Protein AF-A0A0P0Y910-F1 (afdb_monomer_lite)

pLDDT: mean 70.87, std 25.39, range [29.75, 98.25]

Structure (mmCIF, N/CA/C/O backbone):
data_AF-A0A0P0Y910-F1
#
_entry.id   AF-A0A0P0Y910-F1
#
loop_
_atom_site.group_PDB
_atom_site.id
_atom_site.type_symbol
_atom_site.label_atom_id
_atom_site.label_alt_id
_atom_site.label_comp_id
_atom_site.label_asym_id
_atom_site.label_entity_id
_atom_site.label_seq_id
_atom_site.pdbx_PDB_ins_code
_atom_site.Cartn_x
_atom_site.Cartn_y
_atom_site.Cartn_z
_atom_site.occupancy
_atom_site.B_iso_or_equiv
_atom_site.auth_seq_id
_atom_site.auth_comp_id
_atom_site.auth_asym_id
_atom_site.auth_atom_id
_atom_site.pdbx_PDB_model_num
ATOM 1 N N . MET A 1 1 ? 7.845 -31.433 -20.152 1.00 41.56 1 MET A N 1
ATOM 2 C CA . MET A 1 1 ? 7.456 -32.110 -18.900 1.00 41.56 1 MET A CA 1
ATOM 3 C C . MET A 1 1 ? 6.275 -31.340 -18.350 1.00 41.56 1 MET A C 1
ATOM 5 O O . MET A 1 1 ? 6.361 -30.124 -18.291 1.00 41.56 1 MET A O 1
ATOM 9 N N . ALA A 1 2 ? 5.152 -32.021 -18.138 1.00 39.19 2 ALA A N 1
ATOM 10 C CA . ALA A 1 2 ? 3.884 -31.415 -17.748 1.00 39.19 2 ALA A CA 1
ATOM 11 C C . ALA A 1 2 ? 3.849 -31.235 -16.226 1.00 39.19 2 ALA A C 1
ATOM 13 O O . ALA A 1 2 ? 4.063 -32.212 -15.512 1.00 39.19 2 ALA A O 1
ATOM 14 N N . SER A 1 3 ? 3.584 -30.018 -15.755 1.00 50.19 3 SER A N 1
ATOM 15 C CA . SER A 1 3 ? 3.278 -29.749 -14.348 1.00 50.19 3 SER A CA 1
ATOM 16 C C . SER A 1 3 ? 1.760 -29.637 -14.193 1.00 50.19 3 SER A C 1
ATOM 18 O O . SER A 1 3 ? 1.102 -28.918 -14.941 1.00 50.19 3 SER A O 1
ATOM 20 N N . GLU A 1 4 ? 1.226 -30.445 -13.280 1.00 55.66 4 GLU A N 1
ATOM 21 C CA . GLU A 1 4 ? -0.194 -30.676 -12.996 1.00 55.66 4 GLU A CA 1
ATOM 22 C C . GLU A 1 4 ? -0.928 -29.427 -12.462 1.00 55.66 4 GLU A C 1
ATOM 24 O O . GLU A 1 4 ? -0.309 -28.586 -11.808 1.00 55.66 4 GLU A O 1
ATOM 29 N N . PRO A 1 5 ? -2.258 -29.309 -12.657 1.00 47.47 5 PRO A N 1
ATOM 30 C CA . PRO A 1 5 ? -3.039 -28.227 -12.067 1.00 47.47 5 PRO A CA 1
ATOM 31 C C . PRO A 1 5 ? -3.259 -28.490 -10.566 1.00 47.47 5 PRO A C 1
ATOM 33 O O . PRO A 1 5 ? -3.865 -29.494 -10.182 1.00 47.47 5 PRO A O 1
ATOM 36 N N . LYS A 1 6 ? -2.783 -27.589 -9.695 1.00 58.59 6 LYS A N 1
ATOM 37 C CA . LYS A 1 6 ? -3.080 -27.633 -8.252 1.00 58.59 6 LYS A CA 1
ATOM 38 C C . LYS A 1 6 ? -4.566 -27.316 -8.001 1.00 58.59 6 LYS A C 1
ATOM 40 O O . LYS A 1 6 ? -5.114 -26.352 -8.524 1.00 58.59 6 LYS A O 1
ATOM 45 N N . LYS A 1 7 ? -5.194 -28.189 -7.205 1.00 50.12 7 LYS A N 1
ATOM 46 C CA . LYS A 1 7 ? -6.611 -28.230 -6.799 1.00 50.12 7 LYS A CA 1
ATOM 47 C C . LYS A 1 7 ? -7.101 -26.942 -6.120 1.00 50.12 7 LYS A C 1
ATOM 49 O O . LYS A 1 7 ? -6.433 -26.429 -5.230 1.00 50.12 7 LYS A O 1
ATOM 54 N N . GLN A 1 8 ? -8.324 -26.527 -6.463 1.00 52.28 8 GLN A N 1
ATOM 55 C CA . GLN A 1 8 ? -9.136 -25.580 -5.687 1.00 52.28 8 GLN A CA 1
ATOM 56 C C . GLN A 1 8 ? -9.510 -26.172 -4.310 1.00 52.28 8 GLN A C 1
ATOM 58 O O . GLN A 1 8 ? -9.758 -27.380 -4.231 1.00 52.28 8 GLN A O 1
ATOM 63 N N . PRO A 1 9 ? -9.593 -25.360 -3.240 1.00 47.66 9 PRO A N 1
ATOM 64 C CA . PRO A 1 9 ? -10.131 -25.802 -1.959 1.00 47.66 9 PRO A CA 1
ATOM 65 C C . PRO A 1 9 ? -11.657 -25.983 -2.037 1.00 47.66 9 PRO A C 1
ATOM 67 O O . PRO A 1 9 ? -12.391 -25.120 -2.513 1.00 47.66 9 PRO A O 1
ATOM 70 N N . GLU A 1 10 ? -12.112 -27.148 -1.584 1.00 49.78 10 GLU A N 1
ATOM 71 C CA . GLU A 1 10 ? -13.506 -27.588 -1.514 1.00 49.78 10 GLU A CA 1
ATOM 72 C C . GLU A 1 10 ? -14.168 -26.998 -0.250 1.00 49.78 10 GLU A C 1
ATOM 74 O O . GLU A 1 10 ? -13.650 -27.163 0.855 1.00 49.78 10 GLU A O 1
ATOM 79 N N . LEU A 1 11 ? -15.289 -26.281 -0.404 1.00 46.00 11 LEU A N 1
ATOM 80 C CA . LEU A 1 11 ? -16.094 -25.750 0.706 1.00 46.00 11 LEU A CA 1
ATOM 81 C C . LEU A 1 11 ? -16.843 -26.901 1.394 1.00 46.00 11 LEU A C 1
ATOM 83 O O . LEU A 1 11 ? -17.676 -27.553 0.766 1.00 46.00 11 LEU A O 1
ATOM 87 N N . VAL A 1 12 ? -16.574 -27.135 2.680 1.00 54.72 12 VAL A N 1
ATOM 88 C CA . VAL A 1 12 ? -17.284 -28.134 3.495 1.00 54.72 12 VAL A CA 1
ATOM 89 C C . VAL A 1 12 ? -18.090 -27.414 4.578 1.00 54.72 12 VAL A C 1
ATOM 91 O O . VAL A 1 12 ? -17.514 -26.784 5.462 1.00 54.72 12 VAL A O 1
ATOM 94 N N . ASP A 1 13 ? -19.421 -27.512 4.511 1.00 47.88 13 ASP A N 1
ATOM 95 C CA . ASP A 1 13 ? -20.349 -26.991 5.526 1.00 47.88 13 ASP A CA 1
ATOM 96 C C . ASP A 1 13 ? -20.220 -27.786 6.839 1.00 47.88 13 ASP A C 1
ATOM 98 O O . ASP A 1 13 ? -20.527 -28.980 6.900 1.00 47.88 13 ASP A O 1
ATOM 102 N N . GLY A 1 14 ? -19.778 -27.122 7.910 1.00 49.28 14 GLY A N 1
ATOM 103 C CA . GLY A 1 14 ? -19.741 -27.668 9.268 1.00 49.28 14 GLY A CA 1
ATOM 104 C C . GLY A 1 14 ? -20.931 -27.179 10.110 1.00 49.28 14 GLY A C 1
ATOM 105 O O . GLY A 1 14 ? -21.184 -25.975 10.156 1.00 49.28 14 GLY A O 1
ATOM 106 N N . PRO A 1 15 ? -21.662 -28.058 10.823 1.00 40.50 15 PRO A N 1
ATOM 107 C CA . PRO A 1 15 ? -22.756 -27.644 11.691 1.00 40.50 15 PRO A CA 1
ATOM 108 C C . PRO A 1 15 ? -22.180 -27.192 13.041 1.00 40.50 15 PRO A C 1
ATOM 110 O O . PRO A 1 15 ? -21.625 -28.013 13.768 1.00 40.50 15 PRO A O 1
ATOM 113 N N . GLY A 1 16 ? -22.296 -25.912 13.410 1.00 48.62 16 GLY A N 1
ATOM 114 C CA . GLY A 1 16 ? -21.817 -25.507 14.741 1.00 48.62 16 GLY A CA 1
ATOM 115 C C . GLY A 1 16 ? -21.810 -24.032 15.128 1.00 48.62 16 GLY A C 1
ATOM 116 O O . GLY A 1 16 ? -21.733 -23.760 16.317 1.00 48.62 16 GLY A O 1
ATOM 117 N N . GLY A 1 17 ? -21.932 -23.074 14.205 1.00 45.59 17 GLY A N 1
ATOM 118 C CA . GLY A 1 17 ? -22.004 -21.652 14.586 1.00 45.59 17 GLY A CA 1
ATOM 119 C C . GLY A 1 17 ? -20.705 -21.045 15.142 1.00 45.59 17 GLY A C 1
ATOM 120 O O . GLY A 1 17 ? -20.738 -19.919 15.632 1.00 45.59 17 GLY A O 1
ATOM 121 N N . ASP A 1 18 ? -19.572 -21.739 15.021 1.00 42.94 18 ASP A N 1
ATOM 122 C CA . ASP A 1 18 ? -18.251 -21.188 15.322 1.00 42.94 18 ASP A CA 1
ATOM 123 C C . ASP A 1 18 ? -17.666 -20.520 14.070 1.00 42.94 18 ASP A C 1
ATOM 125 O O . ASP A 1 18 ? -17.500 -21.152 13.024 1.00 42.94 18 ASP A O 1
ATOM 129 N N . ILE A 1 19 ? -17.355 -19.227 14.180 1.00 42.94 19 ILE A N 1
ATOM 130 C CA . ILE A 1 19 ? -16.670 -18.439 13.151 1.00 42.94 19 ILE A CA 1
ATOM 131 C C . ILE A 1 19 ? -15.260 -19.015 12.979 1.00 42.94 19 ILE A C 1
ATOM 133 O O . ILE A 1 19 ? -14.354 -18.730 13.763 1.00 42.94 19 ILE A O 1
ATOM 137 N N . GLN A 1 20 ? -15.068 -19.834 11.948 1.00 38.50 20 GLN A N 1
ATOM 138 C CA . GLN A 1 20 ? -13.740 -20.144 11.435 1.00 38.50 20 GLN A CA 1
ATOM 139 C C . GLN A 1 20 ? -13.240 -18.918 10.680 1.00 38.50 20 GLN A C 1
ATOM 141 O O . GLN A 1 20 ? -13.771 -18.556 9.632 1.00 38.50 20 GLN A O 1
ATOM 146 N N . VAL A 1 21 ? -12.229 -18.262 11.253 1.00 40.81 21 VAL A N 1
ATOM 147 C CA . VAL A 1 21 ? -11.433 -17.247 10.565 1.00 40.81 21 VAL A CA 1
ATOM 148 C C . VAL A 1 21 ? -10.755 -17.953 9.397 1.00 40.81 21 VAL A C 1
ATOM 150 O O . VAL A 1 21 ? -9.776 -18.681 9.567 1.00 40.81 21 VAL A O 1
ATOM 153 N N . VAL A 1 22 ? -11.355 -17.802 8.219 1.00 40.62 22 VAL A N 1
ATOM 154 C CA . VAL A 1 22 ? -10.727 -18.119 6.942 1.00 40.62 22 VAL A CA 1
ATOM 155 C C . VAL A 1 22 ? -9.456 -17.283 6.897 1.00 40.62 22 VAL A C 1
ATOM 157 O O . VAL A 1 22 ? -9.521 -16.064 7.027 1.00 40.62 22 VAL A O 1
ATOM 160 N N . GLN A 1 23 ? -8.311 -17.960 6.827 1.00 38.78 23 GLN A N 1
ATOM 161 C CA . GLN A 1 23 ? -7.004 -17.325 6.724 1.00 38.78 23 GLN A CA 1
ATOM 162 C C . GLN A 1 23 ? -7.039 -16.356 5.537 1.00 38.78 23 GLN A C 1
ATOM 164 O O . GLN A 1 23 ? -7.274 -16.786 4.406 1.00 38.78 23 GLN A O 1
ATOM 169 N N . ASP A 1 24 ? -6.854 -15.063 5.820 1.00 43.47 24 ASP A N 1
ATOM 170 C CA . ASP A 1 24 ? -6.538 -14.052 4.814 1.00 43.47 24 ASP A CA 1
ATOM 171 C C . ASP A 1 24 ? -5.349 -14.544 3.973 1.00 43.47 24 ASP A C 1
ATOM 173 O O . ASP A 1 24 ? -4.502 -15.285 4.493 1.00 43.47 24 ASP A O 1
ATOM 177 N N . PRO A 1 25 ? -5.270 -14.183 2.681 1.00 45.59 25 PRO A N 1
ATOM 178 C CA . PRO A 1 25 ? -4.151 -14.569 1.841 1.00 45.59 25 PRO A CA 1
ATOM 179 C C . PRO A 1 25 ? -2.876 -13.930 2.400 1.00 45.59 25 PRO A C 1
ATOM 181 O O . PRO A 1 25 ? -2.545 -12.785 2.112 1.00 45.59 25 PRO A O 1
ATOM 184 N N . VAL A 1 26 ? -2.153 -14.686 3.225 1.00 40.72 26 VAL A N 1
ATOM 185 C CA . VAL A 1 26 ? -0.746 -14.435 3.508 1.00 40.72 26 VAL A CA 1
ATOM 186 C C . VAL A 1 26 ? -0.063 -14.498 2.153 1.00 40.72 26 VAL A C 1
ATOM 188 O O . VAL A 1 26 ? -0.021 -15.573 1.552 1.00 40.72 26 VAL A O 1
ATOM 191 N N . TRP A 1 27 ? 0.420 -13.356 1.659 1.00 49.41 27 TRP A N 1
ATOM 192 C CA . TRP A 1 27 ? 1.337 -13.310 0.528 1.00 49.41 27 TRP A CA 1
ATOM 193 C C . TRP A 1 27 ? 2.458 -14.303 0.818 1.00 49.41 27 TRP A C 1
ATOM 195 O O . TRP A 1 27 ? 3.284 -14.071 1.705 1.00 49.41 27 TRP A O 1
ATOM 205 N N . GLN A 1 28 ? 2.443 -15.459 0.155 1.00 39.69 28 GLN A N 1
ATOM 206 C CA . GLN A 1 28 ? 3.529 -16.403 0.335 1.00 39.69 28 GLN A CA 1
ATOM 207 C C . GLN A 1 28 ? 4.757 -15.735 -0.267 1.00 39.69 28 GLN A C 1
ATOM 209 O O . GLN A 1 28 ? 4.709 -15.230 -1.385 1.00 39.69 28 GLN A O 1
ATOM 214 N N . GLN A 1 29 ? 5.848 -15.697 0.496 1.00 44.44 29 GLN A N 1
ATOM 215 C CA . GLN A 1 29 ? 7.134 -15.132 0.080 1.00 44.44 29 GLN A CA 1
ATOM 216 C C . GLN A 1 29 ? 7.536 -15.597 -1.340 1.00 44.44 29 GLN A C 1
ATOM 218 O O . GLN A 1 29 ? 8.151 -14.843 -2.085 1.00 44.44 29 GLN A O 1
ATOM 223 N N . GLU A 1 30 ? 7.120 -16.808 -1.723 1.00 46.69 30 GLU A N 1
ATOM 224 C CA . GLU A 1 30 ? 7.326 -17.420 -3.040 1.00 46.69 30 GLU A CA 1
ATOM 225 C C . GLU A 1 30 ? 6.593 -16.688 -4.186 1.00 46.69 30 GLU A C 1
ATOM 227 O O . GLU A 1 30 ? 7.195 -16.476 -5.237 1.00 46.69 30 GLU A O 1
ATOM 232 N N . ASP A 1 31 ? 5.351 -16.226 -3.985 1.00 54.16 31 ASP A N 1
ATOM 233 C CA . ASP A 1 31 ? 4.586 -15.487 -5.009 1.00 54.16 31 ASP A CA 1
ATOM 234 C C . ASP A 1 31 ? 5.187 -14.091 -5.252 1.00 54.16 31 ASP A C 1
ATOM 236 O O . ASP A 1 31 ? 5.147 -13.553 -6.361 1.00 54.16 31 ASP A O 1
ATOM 240 N N . ILE A 1 32 ? 5.790 -13.513 -4.208 1.00 52.69 32 ILE A N 1
ATOM 241 C CA . ILE A 1 32 ? 6.520 -12.248 -4.288 1.00 52.69 32 ILE A CA 1
ATOM 242 C C . ILE A 1 32 ? 7.826 -12.458 -5.066 1.00 52.69 32 ILE A C 1
ATOM 244 O O . ILE A 1 32 ? 8.094 -11.722 -6.011 1.00 52.69 32 ILE A O 1
ATOM 248 N N . GLU A 1 33 ? 8.624 -13.476 -4.732 1.00 49.91 33 GLU A N 1
ATOM 249 C CA . GLU A 1 33 ? 9.890 -13.760 -5.424 1.00 49.91 33 GLU A CA 1
ATOM 250 C C . GLU A 1 33 ? 9.703 -14.049 -6.925 1.00 49.91 33 GLU A C 1
ATOM 252 O O . GLU A 1 33 ? 10.502 -13.577 -7.739 1.00 49.91 33 GLU A O 1
ATOM 257 N N . GLU A 1 34 ? 8.633 -14.750 -7.318 1.00 54.34 34 GLU A N 1
ATOM 258 C CA . GLU A 1 34 ? 8.325 -14.993 -8.734 1.00 54.34 34 GLU A CA 1
ATOM 259 C C . GLU A 1 34 ? 7.934 -13.696 -9.470 1.00 54.34 34 GLU A C 1
ATOM 261 O O . GLU A 1 34 ? 8.380 -13.463 -10.599 1.00 54.34 34 GLU A O 1
ATOM 266 N N . ALA A 1 35 ? 7.191 -12.797 -8.813 1.00 52.56 35 ALA A N 1
ATOM 267 C CA . ALA A 1 35 ? 6.882 -11.472 -9.353 1.00 52.56 35 ALA A CA 1
ATOM 268 C C . ALA A 1 35 ? 8.135 -10.580 -9.485 1.00 52.56 35 ALA A C 1
ATOM 270 O O . ALA A 1 35 ? 8.297 -9.902 -10.503 1.00 52.56 35 ALA A O 1
ATOM 271 N N . PHE A 1 36 ? 9.056 -10.622 -8.512 1.00 51.81 36 PHE A N 1
ATOM 272 C CA . PHE A 1 36 ? 10.349 -9.925 -8.585 1.00 51.81 36 PHE A CA 1
ATOM 273 C C . PHE A 1 36 ? 11.206 -10.439 -9.754 1.00 51.81 36 PHE A C 1
ATOM 275 O O . PHE A 1 36 ? 11.764 -9.636 -10.502 1.00 51.81 36 PHE A O 1
ATOM 282 N N . ALA A 1 37 ? 11.267 -11.758 -9.963 1.00 56.66 37 ALA A N 1
ATOM 283 C CA . ALA A 1 37 ? 12.040 -12.353 -11.055 1.00 56.66 37 ALA A CA 1
ATOM 284 C C . ALA A 1 37 ? 11.490 -11.984 -12.447 1.00 56.66 37 ALA A C 1
ATOM 286 O O . ALA A 1 37 ? 12.264 -11.747 -13.380 1.00 56.66 37 ALA A O 1
ATOM 287 N N . LEU A 1 38 ? 10.162 -11.908 -12.598 1.00 56.91 38 LEU A N 1
ATOM 288 C CA . LEU A 1 38 ? 9.529 -11.473 -13.847 1.00 56.91 38 LEU A CA 1
ATOM 289 C C . LEU A 1 38 ? 9.795 -9.989 -14.135 1.00 56.91 38 LEU A C 1
ATOM 291 O O . LEU A 1 38 ? 10.142 -9.650 -15.268 1.00 56.91 38 LEU A O 1
ATOM 295 N N . ALA A 1 39 ? 9.710 -9.127 -13.117 1.00 57.09 39 ALA A N 1
ATOM 296 C CA . ALA A 1 39 ? 9.972 -7.696 -13.256 1.00 57.09 39 ALA A CA 1
ATOM 297 C C . ALA A 1 39 ? 11.438 -7.395 -13.629 1.00 57.09 39 ALA A C 1
ATOM 299 O O . ALA A 1 39 ? 11.688 -6.592 -14.530 1.00 57.09 39 ALA A O 1
ATOM 300 N N . GLU A 1 40 ? 12.414 -8.075 -13.011 1.00 60.47 40 GLU A N 1
ATOM 301 C CA . GLU A 1 40 ? 13.835 -7.922 -13.372 1.00 60.47 40 GLU A CA 1
ATOM 302 C C . GLU A 1 40 ? 14.112 -8.345 -14.823 1.00 60.47 40 GLU A C 1
ATOM 304 O O . GLU A 1 40 ? 14.857 -7.672 -15.543 1.00 60.47 40 GLU A O 1
ATOM 309 N N . HIS A 1 41 ? 13.494 -9.438 -15.286 1.00 58.53 41 HIS A N 1
ATOM 310 C CA . HIS A 1 41 ? 13.656 -9.902 -16.664 1.00 58.53 41 HIS A CA 1
ATOM 311 C C . HIS A 1 41 ? 13.046 -8.918 -17.677 1.00 58.53 41 HIS A C 1
ATOM 313 O O . HIS A 1 41 ? 13.603 -8.706 -18.758 1.00 58.53 41 HIS A O 1
ATOM 319 N N . GLU A 1 42 ? 11.918 -8.291 -17.339 1.00 62.50 42 GLU A N 1
ATOM 320 C CA . GLU A 1 42 ? 11.264 -7.303 -18.196 1.00 62.50 42 GLU A CA 1
ATOM 321 C C . GLU A 1 42 ? 12.050 -5.980 -18.252 1.00 62.50 42 GLU A C 1
ATOM 323 O O . GLU A 1 42 ? 12.237 -5.430 -19.342 1.00 62.50 42 GLU A O 1
ATOM 328 N N . GLN A 1 43 ? 12.630 -5.532 -17.129 1.00 60.69 43 GLN A N 1
ATOM 329 C CA . GLN A 1 43 ? 13.530 -4.373 -17.090 1.00 60.69 43 GLN A CA 1
ATOM 330 C C . GLN A 1 43 ? 14.807 -4.609 -17.906 1.00 60.69 43 GLN A C 1
ATOM 332 O O . GLN A 1 43 ? 15.183 -3.758 -18.714 1.00 60.69 43 GLN A O 1
ATOM 337 N N . ALA A 1 44 ? 15.446 -5.775 -17.769 1.00 60.66 44 ALA A N 1
ATOM 338 C CA . ALA A 1 44 ? 16.635 -6.110 -18.553 1.00 60.66 44 ALA A CA 1
ATOM 339 C C . ALA A 1 44 ? 16.349 -6.099 -20.068 1.00 60.66 44 ALA A C 1
ATOM 341 O O . ALA A 1 44 ? 17.196 -5.695 -20.868 1.00 60.66 44 ALA A O 1
ATOM 342 N N . ASN A 1 45 ? 15.141 -6.505 -20.471 1.00 61.38 45 ASN A N 1
ATOM 343 C CA . ASN A 1 45 ? 14.716 -6.479 -21.868 1.00 61.38 45 ASN A CA 1
ATOM 344 C C . ASN A 1 45 ? 14.432 -5.044 -22.360 1.00 61.38 45 ASN A C 1
ATOM 346 O O . ASN A 1 45 ? 14.791 -4.690 -23.485 1.00 61.38 45 ASN A O 1
ATOM 350 N N . ALA A 1 46 ? 13.847 -4.191 -21.511 1.00 57.22 46 ALA A N 1
ATOM 351 C CA . ALA A 1 46 ? 13.619 -2.777 -21.815 1.00 57.22 46 ALA A CA 1
ATOM 352 C C . ALA A 1 46 ? 14.933 -1.982 -21.938 1.00 57.22 46 ALA A C 1
ATOM 354 O O . ALA A 1 46 ? 15.088 -1.184 -22.865 1.00 57.22 46 ALA A O 1
ATOM 355 N N . GLU A 1 47 ? 15.912 -2.239 -21.066 1.00 57.81 47 GLU A N 1
ATOM 356 C CA . GLU A 1 47 ? 17.246 -1.629 -21.139 1.00 57.81 47 GLU A CA 1
ATOM 357 C C . GLU A 1 47 ? 17.988 -2.046 -22.419 1.00 57.81 47 GLU A C 1
ATOM 359 O O . GLU A 1 47 ? 18.572 -1.203 -23.102 1.00 57.81 47 GLU A O 1
ATOM 364 N N . GLN A 1 48 ? 17.904 -3.321 -22.821 1.00 56.31 48 GLN A N 1
ATOM 365 C CA . GLN A 1 48 ? 18.468 -3.777 -24.098 1.00 56.31 48 GLN A CA 1
AT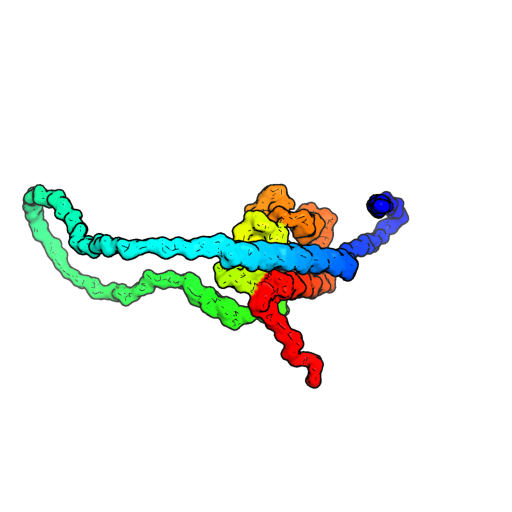OM 366 C C . GLN A 1 48 ? 17.788 -3.119 -25.307 1.00 56.31 48 GLN A C 1
ATOM 368 O O . GLN A 1 48 ? 18.471 -2.752 -26.267 1.00 56.31 48 GLN A O 1
ATOM 373 N N . ALA A 1 49 ? 16.468 -2.921 -25.258 1.00 56.34 49 ALA A N 1
ATOM 374 C CA . ALA A 1 49 ? 15.735 -2.215 -26.306 1.00 56.34 49 ALA A CA 1
ATOM 375 C C . ALA A 1 49 ? 16.136 -0.729 -26.396 1.00 56.34 49 ALA A C 1
ATOM 377 O O . ALA A 1 49 ? 16.286 -0.210 -27.504 1.00 56.34 49 ALA A O 1
ATOM 378 N N . HIS A 1 50 ? 16.380 -0.061 -25.262 1.00 48.69 50 HIS A N 1
ATOM 379 C CA . HIS A 1 50 ? 16.860 1.326 -25.237 1.00 48.69 50 HIS A CA 1
ATOM 380 C C . HIS A 1 50 ? 18.276 1.453 -25.815 1.00 48.69 50 HIS A C 1
ATOM 382 O O . HIS A 1 50 ? 18.527 2.316 -26.656 1.00 48.69 50 HIS A O 1
ATOM 388 N N . VAL A 1 51 ? 19.195 0.557 -25.438 1.00 54.00 51 VAL A N 1
ATOM 389 C CA . VAL A 1 51 ? 20.569 0.553 -25.975 1.00 54.00 51 VAL A CA 1
ATOM 390 C C . VAL A 1 51 ? 20.575 0.283 -27.486 1.00 54.00 51 VAL A C 1
ATOM 392 O O . VAL A 1 51 ? 21.360 0.888 -28.217 1.00 54.00 51 VAL A O 1
ATOM 395 N N . LEU A 1 52 ? 19.679 -0.577 -27.983 1.00 50.56 52 LEU A N 1
ATOM 396 C CA . LEU A 1 52 ? 19.508 -0.807 -29.421 1.00 50.56 52 LEU A CA 1
ATOM 397 C C . LEU A 1 52 ? 18.929 0.415 -30.149 1.00 50.56 52 LEU A C 1
ATOM 399 O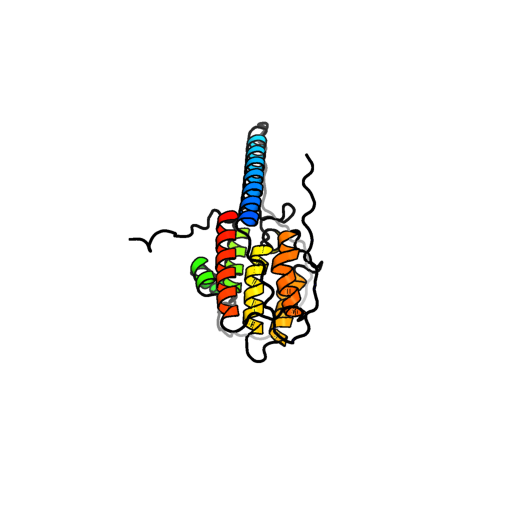 O . LEU A 1 52 ? 19.349 0.689 -31.271 1.00 50.56 52 LEU A O 1
ATOM 403 N N . ALA A 1 53 ? 18.016 1.167 -29.529 1.00 49.91 53 ALA A N 1
ATOM 404 C CA . ALA A 1 53 ? 17.458 2.388 -30.110 1.00 49.91 53 ALA A CA 1
ATOM 405 C C . ALA A 1 53 ? 18.492 3.528 -30.185 1.00 49.91 53 ALA A C 1
ATOM 407 O O . ALA A 1 53 ? 18.549 4.238 -31.190 1.00 49.91 53 ALA A O 1
ATOM 408 N N . GLU A 1 54 ? 19.362 3.667 -29.180 1.00 49.34 54 GLU A N 1
ATOM 409 C CA . GLU A 1 54 ? 20.419 4.688 -29.180 1.00 49.34 54 GLU A CA 1
ATOM 410 C C . GLU A 1 54 ? 21.560 4.383 -30.160 1.00 49.34 54 GLU A C 1
ATOM 412 O O . GLU A 1 54 ? 22.158 5.306 -30.713 1.00 49.34 54 GLU A O 1
ATOM 417 N N . GLN A 1 55 ? 21.837 3.108 -30.449 1.00 48.78 55 GLN A N 1
ATOM 418 C CA . GLN A 1 55 ? 22.851 2.733 -31.444 1.00 48.78 55 GLN A CA 1
ATOM 419 C C . GLN A 1 55 ? 22.366 2.823 -32.897 1.00 48.78 55 GLN A C 1
ATOM 421 O O . GLN A 1 55 ? 23.186 2.751 -33.813 1.00 48.78 55 GLN A O 1
ATOM 426 N N . HIS A 1 56 ? 21.061 3.000 -33.129 1.00 43.56 56 HIS A N 1
ATOM 427 C CA . HIS A 1 56 ? 20.473 2.986 -34.471 1.00 43.56 56 HIS A CA 1
ATOM 428 C C . HIS A 1 56 ? 19.983 4.347 -34.976 1.00 43.56 56 HIS A C 1
ATOM 430 O O . HIS A 1 56 ? 19.235 4.389 -35.954 1.00 43.56 56 HIS A O 1
ATOM 436 N N . ASN A 1 57 ? 20.422 5.456 -34.371 1.00 42.41 57 ASN A N 1
ATOM 437 C CA . ASN A 1 57 ? 20.076 6.790 -34.853 1.00 42.41 57 ASN A CA 1
ATOM 438 C C . ASN A 1 57 ? 21.019 7.213 -36.005 1.00 42.41 57 ASN A C 1
ATOM 440 O O . ASN A 1 57 ? 22.206 7.455 -35.760 1.00 42.41 57 ASN A O 1
ATOM 444 N N . PRO A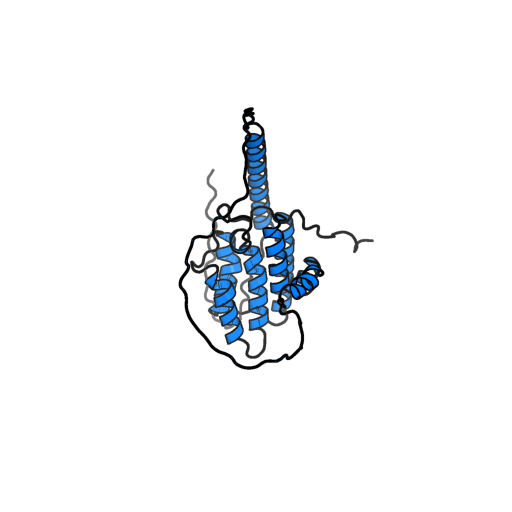 1 58 ? 20.554 7.298 -37.269 1.00 38.88 58 PRO A N 1
ATOM 445 C CA . PRO A 1 58 ? 21.372 7.834 -38.343 1.00 38.88 58 PRO A CA 1
ATOM 446 C C . PRO A 1 58 ? 21.524 9.343 -38.140 1.00 38.88 58 PRO A C 1
ATOM 448 O O . PRO A 1 58 ? 20.547 10.083 -38.055 1.00 38.88 58 PRO A O 1
ATOM 451 N N . VAL A 1 59 ? 22.775 9.792 -38.082 1.00 32.28 59 VAL A N 1
ATOM 452 C CA . VAL A 1 59 ? 23.164 11.201 -38.158 1.00 32.28 59 VAL A CA 1
ATOM 453 C C . VAL A 1 59 ? 22.566 11.801 -39.434 1.00 32.28 59 VAL A C 1
ATOM 455 O O . VAL A 1 59 ? 23.025 11.503 -40.536 1.00 32.28 59 VAL A O 1
ATOM 458 N N . VAL A 1 60 ? 21.532 12.633 -39.296 1.00 36.69 60 VAL A N 1
ATOM 459 C CA . VAL A 1 60 ? 21.054 13.505 -40.374 1.00 36.69 60 VAL A CA 1
ATOM 460 C C . VAL A 1 60 ? 21.646 14.889 -40.130 1.00 36.69 60 VAL A C 1
ATOM 462 O O . VAL A 1 60 ? 21.102 15.707 -39.394 1.00 36.69 60 VAL A O 1
ATOM 465 N N . GLU A 1 61 ? 22.812 15.114 -40.732 1.00 33.81 61 GLU A N 1
ATOM 466 C CA . GLU A 1 61 ? 23.301 16.445 -41.081 1.00 33.81 61 GLU A CA 1
ATOM 467 C C . GLU A 1 61 ? 22.422 17.010 -42.203 1.00 33.81 61 GLU A C 1
ATOM 469 O O . GLU A 1 61 ? 22.236 16.328 -43.209 1.00 33.81 61 GLU A O 1
ATOM 474 N N . GLN A 1 62 ? 21.908 18.232 -42.023 1.00 40.47 62 GLN A N 1
ATOM 475 C CA . GLN A 1 62 ? 21.441 19.213 -43.026 1.00 40.47 62 GLN A CA 1
ATOM 476 C C . GLN A 1 62 ? 20.498 20.193 -42.306 1.00 40.47 62 GLN A C 1
ATOM 478 O O . GLN A 1 62 ? 19.674 19.761 -41.512 1.00 40.47 62 GLN A O 1
ATOM 483 N N . GLN A 1 63 ? 20.456 21.500 -42.525 1.00 36.09 63 GLN A N 1
ATOM 484 C CA . GLN A 1 63 ? 21.277 22.513 -43.185 1.00 36.09 63 GLN A CA 1
ATOM 485 C C . GLN A 1 63 ? 20.544 23.835 -42.845 1.00 36.09 63 GLN A C 1
ATOM 487 O O . GLN A 1 63 ? 19.323 23.823 -42.676 1.00 36.09 63 GLN A O 1
ATOM 492 N N . ASP A 1 64 ? 21.270 24.941 -42.696 1.00 34.19 64 ASP A N 1
ATOM 493 C CA . ASP A 1 64 ? 20.721 26.279 -42.443 1.00 34.19 64 ASP A CA 1
ATOM 494 C C . ASP A 1 64 ? 19.593 26.678 -43.410 1.00 34.19 64 ASP A C 1
ATOM 496 O O . ASP A 1 64 ? 19.745 26.535 -44.619 1.00 34.19 64 ASP A O 1
ATOM 500 N N . ASP A 1 65 ? 18.532 27.302 -42.886 1.00 41.28 65 ASP A N 1
ATOM 501 C CA . ASP A 1 65 ? 17.817 28.351 -43.615 1.00 41.28 65 ASP A CA 1
ATOM 502 C C . ASP A 1 65 ? 17.197 29.375 -42.651 1.00 41.28 65 ASP A C 1
ATOM 504 O O . ASP A 1 65 ? 16.381 29.078 -41.774 1.00 41.28 65 ASP A O 1
ATOM 508 N N . ALA A 1 66 ? 17.641 30.618 -42.820 1.00 32.50 66 ALA A N 1
ATOM 509 C CA . ALA A 1 66 ? 17.111 31.814 -42.188 1.00 32.50 66 ALA A CA 1
ATOM 510 C C . ALA A 1 66 ? 15.671 32.093 -42.658 1.00 32.50 66 ALA A C 1
ATOM 512 O O . ALA A 1 66 ? 15.320 31.729 -43.773 1.00 32.50 66 ALA A O 1
ATOM 513 N N . LEU A 1 67 ? 14.874 32.811 -41.848 1.00 36.56 67 LEU A N 1
ATOM 514 C CA . LEU A 1 67 ? 14.074 33.987 -42.253 1.00 36.56 67 LEU A CA 1
ATOM 515 C C . LEU A 1 67 ? 13.063 34.417 -41.165 1.00 36.56 67 LEU A C 1
ATOM 517 O O . LEU A 1 67 ? 12.133 33.704 -40.809 1.00 36.56 67 LEU A O 1
ATOM 521 N N . ALA A 1 68 ? 13.267 35.651 -40.694 1.00 32.56 68 ALA A N 1
ATOM 522 C CA . ALA A 1 68 ? 12.271 36.701 -40.457 1.00 32.56 68 ALA A CA 1
ATOM 523 C C . ALA A 1 68 ? 10.910 36.357 -39.806 1.00 32.56 68 ALA 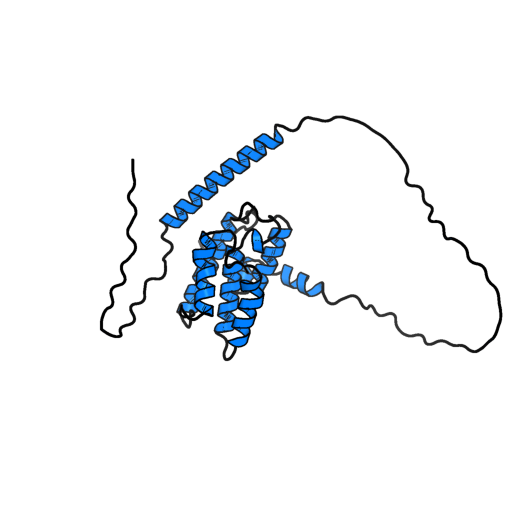A C 1
ATOM 525 O O . ALA A 1 68 ? 10.009 35.810 -40.438 1.00 32.56 68 ALA A O 1
ATOM 526 N N . LYS A 1 69 ? 10.664 36.927 -38.616 1.00 40.34 69 LYS A N 1
ATOM 527 C CA . LYS A 1 69 ? 9.316 37.370 -38.216 1.00 40.34 69 LYS A CA 1
ATOM 528 C C . LYS A 1 69 ? 9.325 38.862 -37.889 1.00 40.34 69 LYS A C 1
ATOM 530 O O . LYS A 1 69 ? 9.752 39.293 -36.823 1.00 40.34 69 LYS A O 1
ATOM 535 N N . GLN A 1 70 ? 8.887 39.626 -38.890 1.00 39.72 70 GLN A N 1
ATOM 536 C CA . GLN A 1 70 ? 8.521 41.036 -38.834 1.00 39.72 70 GLN A CA 1
ATOM 537 C C . GLN A 1 70 ? 7.335 41.276 -37.892 1.00 39.72 70 GLN A C 1
ATOM 539 O O . GLN A 1 70 ? 6.337 40.559 -37.932 1.00 39.72 70 GLN A O 1
ATOM 544 N N . ASN A 1 71 ? 7.432 42.376 -37.144 1.00 32.53 71 ASN A N 1
ATOM 545 C CA . ASN A 1 71 ? 6.308 43.161 -36.643 1.00 32.53 71 ASN A CA 1
ATOM 546 C C . ASN A 1 71 ? 5.383 43.584 -37.792 1.00 32.53 71 ASN A C 1
ATOM 548 O O . ASN A 1 71 ? 5.885 44.087 -38.798 1.00 32.53 71 ASN A O 1
ATOM 552 N N . ASN A 1 72 ? 4.067 43.431 -37.604 1.00 38.34 72 ASN A N 1
ATOM 553 C CA . ASN A 1 72 ? 3.014 44.424 -37.883 1.00 38.34 72 ASN A CA 1
ATOM 554 C C . ASN A 1 72 ? 1.633 43.752 -37.821 1.00 38.34 72 ASN A C 1
ATOM 556 O O . ASN A 1 72 ? 1.333 42.864 -38.614 1.00 38.34 72 ASN A O 1
ATOM 560 N N . ASN A 1 73 ? 0.782 44.209 -36.900 1.00 44.19 73 ASN A N 1
ATOM 561 C CA . ASN A 1 73 ? -0.637 43.860 -36.845 1.00 44.19 73 ASN A CA 1
ATOM 562 C C . ASN A 1 73 ? -1.446 45.025 -37.456 1.00 44.19 73 ASN A C 1
ATOM 564 O O . ASN A 1 73 ? -1.234 46.160 -37.019 1.00 44.19 73 ASN A O 1
ATOM 568 N N . PRO A 1 74 ? -2.328 44.813 -38.450 1.00 40.19 74 PRO A N 1
ATOM 569 C CA . PRO A 1 74 ? -3.138 45.879 -39.029 1.00 40.19 74 PRO A CA 1
ATOM 570 C C . PRO A 1 74 ? -4.506 45.969 -38.334 1.00 40.19 74 PRO A C 1
ATOM 572 O O . PRO A 1 74 ? -5.175 44.960 -38.126 1.00 40.19 74 PRO A O 1
ATOM 575 N N . VAL A 1 75 ? -4.946 47.188 -38.011 1.00 34.97 75 VAL A N 1
ATOM 576 C CA . VAL A 1 75 ? -6.322 47.477 -37.571 1.00 34.97 75 VAL A CA 1
ATOM 577 C C . VAL A 1 75 ? -7.063 48.159 -38.718 1.00 34.97 75 VAL A C 1
ATOM 579 O O . VAL A 1 75 ? -6.612 49.176 -39.243 1.00 34.97 75 VAL A O 1
ATOM 582 N N . VAL A 1 76 ? -8.188 47.558 -39.102 1.00 39.03 76 VAL A N 1
ATOM 583 C CA . VAL A 1 76 ? -9.099 47.993 -40.164 1.00 39.03 76 VAL A CA 1
ATOM 584 C C . VAL A 1 76 ? -10.161 48.941 -39.596 1.00 39.03 76 VAL A C 1
ATOM 586 O O . VAL A 1 76 ? -10.840 48.617 -38.627 1.00 39.03 76 VAL A O 1
ATOM 589 N N . GLU A 1 77 ? -10.231 50.114 -40.226 1.00 36.12 77 GLU A N 1
ATOM 590 C CA . GLU A 1 77 ? -11.378 50.974 -40.563 1.00 36.12 77 GLU A CA 1
ATOM 591 C C . GLU A 1 77 ? -12.709 50.821 -39.799 1.00 36.12 77 GLU A C 1
ATOM 593 O O . GLU A 1 77 ? -13.380 49.795 -39.897 1.00 36.12 77 GLU A O 1
ATOM 598 N N . GLN A 1 78 ? -13.184 51.935 -39.218 1.00 41.59 78 GLN A N 1
ATOM 599 C CA . GLN A 1 78 ? -14.487 52.531 -39.569 1.00 41.59 78 GLN A CA 1
ATOM 600 C C . GLN A 1 78 ? -14.662 53.933 -38.948 1.00 41.59 78 GLN A C 1
ATOM 602 O O . GLN A 1 78 ? -14.658 54.105 -37.732 1.00 41.59 78 GLN A O 1
ATOM 607 N N . GLN A 1 79 ? -14.811 54.940 -39.817 1.00 32.66 79 GLN A N 1
ATOM 608 C CA . GLN A 1 79 ? -15.266 56.299 -39.506 1.00 32.66 79 GLN A CA 1
ATOM 609 C C . GLN A 1 79 ? -16.793 56.381 -39.650 1.00 32.66 79 GLN A C 1
ATOM 611 O O . GLN A 1 79 ? -17.354 55.820 -40.590 1.00 32.66 79 GLN A O 1
ATOM 616 N N . GLY A 1 80 ? -17.443 57.147 -38.772 1.00 37.34 80 GLY A N 1
ATOM 617 C CA . GLY A 1 80 ? -18.845 57.545 -38.903 1.00 37.34 80 GLY A CA 1
ATOM 618 C C . GLY A 1 80 ? -19.262 58.500 -37.784 1.00 37.34 80 GLY A C 1
ATOM 619 O O . GLY A 1 80 ? -19.432 58.078 -36.646 1.00 37.34 80 GLY A O 1
ATOM 620 N N . ASP A 1 81 ? -19.367 59.782 -38.132 1.00 40.28 81 ASP A N 1
ATOM 621 C CA . ASP A 1 81 ? -19.745 60.936 -37.307 1.00 40.28 81 ASP A CA 1
ATOM 622 C C . ASP A 1 81 ? -21.079 60.798 -36.548 1.00 40.28 81 ASP A C 1
ATOM 624 O O . ASP A 1 81 ? -22.035 60.234 -37.078 1.00 40.28 81 ASP A O 1
ATOM 628 N N . ALA A 1 82 ? -21.169 61.455 -35.376 1.00 36.78 82 ALA A N 1
ATOM 629 C CA . ALA A 1 82 ? -22.065 62.607 -35.128 1.00 36.78 82 ALA A CA 1
ATOM 630 C C . ALA A 1 82 ? -22.620 62.706 -33.680 1.00 36.78 82 ALA A C 1
ATOM 632 O O . ALA A 1 82 ? -23.429 61.887 -33.262 1.00 36.78 82 ALA A O 1
ATOM 633 N N . LEU A 1 83 ? -22.286 63.841 -33.034 1.00 37.75 83 LEU A N 1
ATOM 634 C CA . LEU A 1 83 ? -23.111 64.676 -32.125 1.00 37.75 83 LEU A CA 1
ATOM 635 C C . LEU A 1 83 ? -23.343 64.178 -30.675 1.00 37.75 83 LEU A C 1
ATOM 637 O O . LEU A 1 83 ? -23.967 63.154 -30.447 1.00 37.75 83 LEU A O 1
ATOM 641 N N . ALA A 1 84 ? -22.733 64.855 -29.683 1.00 34.72 84 ALA A N 1
ATOM 642 C CA . ALA A 1 84 ? -23.358 65.887 -28.813 1.00 34.72 84 ALA A CA 1
ATOM 643 C C . ALA A 1 84 ? -24.208 65.232 -27.690 1.00 34.72 84 ALA A C 1
ATOM 645 O O . ALA A 1 84 ? -25.055 64.409 -27.980 1.00 34.72 84 ALA A O 1
ATOM 646 N N . GLU A 1 85 ? -24.071 65.454 -26.381 1.00 39.72 85 GLU A N 1
ATOM 647 C CA . GLU A 1 85 ? -23.746 66.641 -25.594 1.00 39.72 85 GLU A CA 1
ATOM 648 C C . GLU A 1 85 ? -23.567 66.223 -24.110 1.00 39.72 85 GLU A C 1
ATOM 650 O O . GLU A 1 85 ? -24.240 65.323 -23.617 1.00 39.72 85 GLU A O 1
ATOM 655 N N . GLN A 1 86 ? -22.642 66.903 -23.428 1.00 36.16 86 GLN A N 1
ATOM 656 C CA . GLN A 1 86 ? -22.560 67.236 -21.993 1.00 36.16 86 GLN A CA 1
ATOM 657 C C . GLN A 1 86 ? -23.434 66.496 -20.946 1.00 36.16 86 GLN A C 1
ATOM 659 O O . GLN A 1 86 ? -24.649 66.664 -20.926 1.00 36.16 86 GLN A O 1
ATOM 664 N N . ASN A 1 87 ? -22.805 65.910 -19.908 1.00 38.84 87 ASN A N 1
ATOM 665 C CA . ASN A 1 87 ? -22.758 66.520 -18.557 1.00 38.84 87 ASN A CA 1
ATOM 666 C C . ASN A 1 87 ? -22.079 65.648 -17.463 1.00 38.84 87 ASN A C 1
ATOM 668 O O . ASN A 1 87 ? -22.513 64.538 -17.182 1.00 38.84 87 ASN A O 1
ATOM 672 N N . ASN A 1 88 ? -21.119 66.282 -16.770 1.00 40.59 88 ASN A N 1
ATOM 673 C CA . ASN A 1 88 ? -20.830 66.248 -15.318 1.00 40.59 88 ASN A CA 1
ATOM 674 C C . ASN A 1 88 ? -20.137 65.042 -14.619 1.00 40.59 88 ASN A C 1
ATOM 676 O O . ASN A 1 88 ? -20.773 64.131 -14.106 1.00 40.59 88 ASN A O 1
ATOM 680 N N . ASN A 1 89 ? -18.803 65.191 -14.505 1.00 37.78 89 ASN A N 1
ATOM 681 C CA . ASN A 1 89 ? -17.826 64.877 -13.422 1.00 37.78 89 ASN A CA 1
ATOM 682 C C . ASN A 1 89 ? -18.341 64.774 -11.950 1.00 37.78 89 ASN A C 1
ATOM 684 O O . ASN A 1 89 ? -19.428 65.290 -11.693 1.00 37.78 89 ASN A O 1
ATOM 688 N N . PRO A 1 90 ? -17.517 64.375 -10.928 1.00 40.00 90 PRO A N 1
ATOM 689 C CA . PRO A 1 90 ? -16.163 63.762 -10.935 1.00 40.00 90 PRO A CA 1
ATOM 690 C C . PRO A 1 90 ? -15.893 62.631 -9.880 1.00 40.00 90 PRO A C 1
ATOM 692 O O . PRO A 1 90 ? -16.599 62.492 -8.890 1.00 40.00 90 PRO A O 1
ATOM 695 N N . VAL A 1 91 ? -14.785 61.896 -10.083 1.00 29.75 91 VAL A N 1
ATOM 696 C CA . VAL A 1 91 ? -13.817 61.318 -9.104 1.00 29.75 91 VAL A CA 1
ATOM 697 C C . VAL A 1 91 ? -14.341 60.653 -7.812 1.00 29.75 91 VAL A C 1
ATOM 699 O O . VAL A 1 91 ? -14.703 61.324 -6.849 1.00 29.75 91 VAL A O 1
ATOM 702 N N . VAL A 1 92 ? -14.163 59.327 -7.724 1.00 37.81 92 VAL A N 1
ATOM 703 C CA . VAL A 1 92 ? -13.905 58.613 -6.460 1.00 37.81 92 VAL A CA 1
ATOM 704 C C . VAL A 1 92 ? -12.628 57.792 -6.633 1.00 37.81 92 VAL A C 1
ATOM 706 O O . VAL A 1 92 ? -12.603 56.789 -7.342 1.00 37.81 92 VAL A O 1
ATOM 709 N N . GLU A 1 93 ? -11.558 58.257 -5.994 1.00 32.09 93 GLU A N 1
ATOM 710 C CA . GLU A 1 93 ? -10.406 57.445 -5.617 1.00 32.09 93 GLU A CA 1
ATOM 711 C C . GLU A 1 93 ? -10.882 56.362 -4.641 1.00 32.09 93 GLU A C 1
ATOM 713 O O . GLU A 1 93 ? -11.447 56.710 -3.602 1.00 32.09 93 GLU A O 1
ATOM 718 N N . GLN A 1 94 ? -10.652 55.079 -4.940 1.00 34.75 94 GLN A N 1
ATOM 719 C CA . GLN A 1 94 ? -10.288 54.079 -3.927 1.00 34.75 94 GLN A CA 1
ATOM 720 C C . GLN A 1 94 ? -9.959 52.707 -4.538 1.00 34.75 94 GLN A C 1
ATOM 722 O O . GLN A 1 94 ? -10.823 51.993 -5.033 1.00 34.75 94 GLN A O 1
ATOM 727 N N . GLN A 1 95 ? -8.684 52.354 -4.362 1.00 34.16 95 GLN A N 1
ATOM 728 C CA . GLN A 1 95 ? -8.190 51.023 -4.003 1.00 34.16 95 GLN A CA 1
ATOM 729 C C . GLN A 1 95 ? -8.136 49.955 -5.100 1.00 34.16 95 GLN A C 1
ATOM 731 O O . GLN A 1 95 ? -8.936 49.031 -5.195 1.00 34.16 95 GLN A O 1
ATOM 736 N N . GLU A 1 96 ? -7.023 50.034 -5.823 1.00 34.28 96 GLU A N 1
ATOM 737 C CA . GLU A 1 96 ? -6.196 48.891 -6.197 1.00 34.28 96 GLU A CA 1
ATOM 738 C C . GLU A 1 96 ? -5.978 47.947 -4.995 1.00 34.28 96 GLU A C 1
ATOM 740 O O . GLU A 1 96 ? -5.159 48.240 -4.128 1.00 34.28 96 GLU A O 1
ATOM 745 N N . GLN A 1 97 ? -6.666 46.804 -4.932 1.00 36.94 97 GLN A N 1
ATOM 746 C CA . GLN A 1 97 ? -6.177 45.628 -4.201 1.00 36.94 97 GLN A CA 1
ATOM 747 C C . GLN A 1 97 ? -6.567 44.343 -4.939 1.00 36.94 97 GLN A C 1
ATOM 749 O O . GLN A 1 97 ? -7.692 43.863 -4.859 1.00 36.94 97 GLN A O 1
ATOM 754 N N . ASN A 1 98 ? -5.588 43.836 -5.692 1.00 34.62 98 ASN A N 1
ATOM 755 C CA . ASN A 1 98 ? -5.292 42.432 -5.980 1.00 34.62 98 ASN A CA 1
ATOM 756 C C . ASN A 1 98 ? -6.393 41.403 -5.684 1.00 34.62 98 ASN A C 1
ATOM 758 O O . ASN A 1 98 ? -6.436 40.811 -4.608 1.00 34.62 98 ASN A O 1
ATOM 762 N N . ASN A 1 99 ? -7.158 41.070 -6.720 1.00 39.03 99 ASN A N 1
ATOM 763 C CA . ASN A 1 99 ? -7.777 39.758 -6.851 1.00 39.03 99 ASN A CA 1
ATOM 764 C C . ASN A 1 99 ? -6.838 38.867 -7.678 1.00 39.03 99 ASN A C 1
ATOM 766 O O . ASN A 1 99 ? -6.888 38.896 -8.904 1.00 39.03 99 ASN A O 1
ATOM 770 N N . ASN A 1 100 ? -5.976 38.098 -7.007 1.00 44.09 100 ASN A N 1
ATOM 771 C CA . ASN A 1 100 ? -5.293 36.936 -7.587 1.00 44.09 100 ASN A CA 1
ATOM 772 C C . ASN A 1 100 ? -5.420 35.750 -6.603 1.00 44.09 100 ASN A C 1
ATOM 774 O O . ASN A 1 100 ? -5.489 35.981 -5.395 1.00 44.09 100 ASN A O 1
ATOM 778 N N . PRO A 1 101 ? -5.565 34.506 -7.090 1.00 37.84 101 PRO A N 1
ATOM 779 C CA . PRO A 1 101 ? -6.400 33.485 -6.460 1.00 37.84 101 PRO A CA 1
ATOM 780 C C . PRO A 1 101 ? -5.698 32.734 -5.319 1.00 37.84 101 PRO A C 1
ATOM 782 O O . PRO A 1 101 ? -4.529 32.371 -5.406 1.00 37.84 101 PRO A O 1
ATOM 785 N N . VAL A 1 102 ? -6.458 32.429 -4.265 1.00 41.44 102 VAL A N 1
ATOM 786 C CA . VAL A 1 102 ? -6.085 31.579 -3.119 1.00 41.44 102 VAL A CA 1
ATOM 787 C C . VAL A 1 102 ? -6.019 30.104 -3.554 1.00 41.44 102 VAL A C 1
ATOM 789 O O . VAL A 1 102 ? -6.857 29.301 -3.160 1.00 41.44 102 VAL A O 1
ATOM 792 N N . VAL A 1 103 ? -5.091 29.746 -4.446 1.00 44.78 103 VAL A N 1
ATOM 793 C CA . VAL A 1 103 ? -4.937 28.354 -4.926 1.00 44.78 103 VAL A CA 1
ATOM 794 C C . VAL A 1 103 ? -3.484 27.865 -4.864 1.00 44.78 103 VAL A C 1
ATOM 796 O O . VAL A 1 103 ? -3.266 26.682 -4.647 1.00 44.78 103 VAL A O 1
ATOM 799 N N . GLU A 1 104 ? -2.476 28.741 -4.925 1.00 42.12 104 GLU A N 1
ATOM 800 C CA . GLU A 1 104 ? -1.065 28.298 -4.945 1.00 42.12 104 GLU A CA 1
ATOM 801 C C . GLU A 1 104 ? -0.463 28.017 -3.549 1.00 42.12 104 GLU A C 1
ATOM 803 O O . GLU A 1 104 ? 0.441 27.200 -3.422 1.00 42.12 104 GLU A O 1
ATOM 808 N N . GLN A 1 105 ? -0.981 28.617 -2.469 1.00 38.16 105 GLN A N 1
ATOM 809 C CA . GLN A 1 105 ? -0.344 28.513 -1.141 1.00 38.16 105 GLN A CA 1
ATOM 810 C C . GLN A 1 105 ? -0.517 27.161 -0.432 1.00 38.16 105 GLN A C 1
ATOM 812 O O . GLN A 1 105 ? 0.343 26.782 0.361 1.00 38.16 105 GLN A O 1
ATOM 817 N N . GLN A 1 106 ? -1.601 26.421 -0.687 1.00 44.72 106 GLN A N 1
ATOM 818 C CA . GLN A 1 106 ? -1.770 25.094 -0.076 1.00 44.72 106 GLN A CA 1
ATOM 819 C C . GLN A 1 106 ? -0.769 24.081 -0.636 1.00 44.72 106 GLN A C 1
ATOM 821 O O . GLN A 1 106 ? -0.327 23.195 0.093 1.00 44.72 106 GLN A O 1
ATOM 826 N N . ASP A 1 107 ? -0.374 24.245 -1.898 1.00 50.12 107 ASP A N 1
ATOM 827 C CA . ASP A 1 107 ? 0.546 23.333 -2.568 1.00 50.12 107 ASP A CA 1
ATOM 828 C C . ASP A 1 107 ? 1.989 23.467 -2.057 1.00 50.12 107 ASP A C 1
ATOM 830 O O . ASP A 1 107 ? 2.717 22.470 -2.019 1.00 50.12 107 ASP A O 1
ATOM 834 N N . ASP A 1 108 ? 2.373 24.663 -1.598 1.00 51.38 108 ASP A N 1
ATOM 835 C CA . ASP A 1 108 ? 3.688 24.935 -1.013 1.00 51.38 108 ASP A CA 1
ATOM 836 C C . ASP A 1 108 ? 3.856 24.284 0.365 1.00 51.38 108 ASP A C 1
ATOM 838 O O . ASP A 1 108 ? 4.855 23.608 0.606 1.00 51.38 108 ASP A O 1
ATOM 842 N N . ASP A 1 109 ? 2.884 24.413 1.274 1.00 51.59 109 ASP A N 1
ATOM 843 C CA . ASP A 1 109 ? 2.987 23.785 2.601 1.00 51.59 109 ASP A CA 1
ATOM 844 C C . ASP A 1 109 ? 2.924 22.252 2.517 1.00 51.59 109 ASP A C 1
ATOM 846 O O . ASP A 1 109 ? 3.590 21.548 3.282 1.00 51.59 109 ASP A O 1
ATOM 850 N N . GLN A 1 110 ? 2.179 21.719 1.548 1.00 52.44 110 GLN A N 1
ATOM 851 C CA . GLN A 1 110 ? 2.084 20.281 1.297 1.00 52.44 110 GLN A CA 1
ATOM 852 C C . GLN A 1 110 ? 3.350 19.726 0.631 1.00 52.44 110 GLN A C 1
ATOM 854 O O . GLN A 1 110 ? 3.733 18.592 0.912 1.00 52.44 110 GLN A O 1
ATOM 859 N N . ALA A 1 111 ? 4.055 20.539 -0.168 1.00 56.06 111 ALA A N 1
ATOM 860 C CA . ALA A 1 111 ? 5.369 20.199 -0.713 1.00 56.06 111 ALA A CA 1
ATOM 861 C C . ALA A 1 111 ? 6.454 20.056 0.369 1.00 56.06 111 ALA A C 1
ATOM 863 O O . ALA A 1 111 ? 7.477 19.413 0.128 1.00 56.06 111 ALA A O 1
ATOM 864 N N . ARG A 1 112 ? 6.254 20.639 1.562 1.00 60.66 112 ARG A N 1
ATOM 865 C CA . ARG A 1 112 ? 7.244 20.596 2.652 1.00 60.66 112 ARG A CA 1
ATOM 866 C C . ARG A 1 112 ? 7.270 19.275 3.410 1.00 60.66 112 ARG A C 1
ATOM 868 O O . ARG A 1 112 ? 8.287 18.979 4.036 1.00 60.66 112 ARG A O 1
ATOM 875 N N . LEU A 1 113 ? 6.181 18.507 3.400 1.00 75.94 113 LEU A N 1
ATOM 876 C CA . LEU A 1 113 ? 6.146 17.213 4.075 1.00 75.94 113 LEU A CA 1
ATOM 877 C C . LEU A 1 113 ? 6.737 16.136 3.172 1.00 75.94 113 LEU A C 1
ATOM 879 O O . LEU A 1 113 ? 6.399 16.030 1.994 1.00 75.94 113 LEU A O 1
ATOM 883 N N . SER A 1 114 ? 7.626 15.325 3.742 1.00 87.19 114 SER A N 1
ATOM 884 C CA . SER A 1 114 ? 8.207 14.204 3.014 1.00 87.19 114 SER A CA 1
ATOM 885 C C . SER A 1 114 ? 7.146 13.127 2.776 1.00 87.19 114 SER A C 1
ATOM 887 O O . SER A 1 114 ? 6.223 12.963 3.581 1.00 87.19 114 SER A O 1
ATOM 889 N N . LEU A 1 115 ? 7.279 12.370 1.685 1.00 91.75 115 LEU A N 1
ATOM 890 C CA . LEU A 1 115 ? 6.372 11.261 1.384 1.00 91.75 115 LEU A CA 1
ATOM 891 C C . LEU A 1 115 ? 6.348 10.239 2.535 1.00 91.75 115 LEU A C 1
ATOM 893 O O . LEU A 1 115 ? 5.282 9.761 2.911 1.00 91.75 115 LEU A O 1
ATOM 897 N N . GLU A 1 116 ? 7.499 9.976 3.157 1.00 89.81 116 GLU A N 1
ATOM 898 C CA . GLU A 1 116 ? 7.625 9.083 4.315 1.00 89.81 116 GLU A CA 1
ATOM 899 C C . GLU A 1 116 ? 6.829 9.594 5.517 1.00 89.81 116 GLU A C 1
ATOM 901 O O . GLU A 1 116 ? 6.244 8.801 6.251 1.00 89.81 116 GLU A O 1
ATOM 906 N N . THR A 1 117 ? 6.784 10.914 5.713 1.00 91.50 117 THR A N 1
ATOM 907 C CA . THR A 1 117 ? 6.005 11.531 6.792 1.00 91.50 117 THR A CA 1
ATOM 908 C C . THR A 1 117 ? 4.513 11.346 6.537 1.00 91.50 117 THR A C 1
ATOM 910 O O . THR A 1 117 ? 3.786 10.915 7.426 1.00 91.50 117 THR A O 1
ATOM 913 N N . LEU A 1 118 ? 4.061 11.589 5.302 1.00 93.94 118 LEU A N 1
ATOM 914 C CA . LEU A 1 118 ? 2.660 11.404 4.911 1.00 93.94 118 LEU A CA 1
ATOM 915 C C . LEU A 1 118 ? 2.210 9.943 5.072 1.00 93.94 118 LEU A C 1
ATOM 917 O O . LEU A 1 118 ? 1.154 9.688 5.648 1.00 93.94 118 LEU A O 1
ATOM 921 N N . ILE A 1 119 ? 3.030 8.983 4.633 1.00 93.62 119 ILE A N 1
ATOM 922 C CA . ILE A 1 119 ? 2.762 7.546 4.803 1.00 93.62 119 ILE A CA 1
ATOM 923 C C . ILE A 1 119 ? 2.812 7.153 6.288 1.00 93.62 119 ILE A C 1
ATOM 925 O O . ILE A 1 119 ? 1.969 6.393 6.760 1.00 93.62 119 ILE A O 1
ATOM 929 N N . GLY A 1 120 ? 3.783 7.672 7.045 1.00 92.19 120 GLY A N 1
ATOM 930 C CA . GLY A 1 120 ? 3.949 7.388 8.471 1.00 92.19 120 GLY A CA 1
ATOM 931 C C . GLY A 1 120 ? 2.781 7.877 9.331 1.00 92.19 120 GLY A C 1
ATOM 932 O O . GLY A 1 120 ? 2.397 7.194 10.280 1.00 92.19 120 GLY A O 1
ATOM 933 N N . GLU A 1 121 ? 2.194 9.018 8.969 1.00 93.25 121 GLU A N 1
ATOM 934 C CA . GLU A 1 121 ? 1.040 9.635 9.634 1.00 93.25 121 GLU A CA 1
ATOM 935 C C . GLU A 1 121 ? -0.319 9.161 9.083 1.00 93.25 121 GLU A C 1
ATOM 937 O O . GLU A 1 121 ? -1.354 9.688 9.490 1.00 93.25 121 GLU A O 1
ATOM 942 N N . ASN A 1 122 ? -0.347 8.166 8.184 1.00 93.94 122 ASN A N 1
ATOM 943 C CA . ASN A 1 122 ? -1.564 7.650 7.537 1.00 93.94 122 ASN A CA 1
ATOM 944 C C . ASN A 1 122 ? -2.361 8.732 6.774 1.00 93.94 122 ASN A C 1
ATOM 946 O O . ASN A 1 122 ? -3.593 8.718 6.742 1.00 93.94 122 ASN A O 1
ATOM 950 N N . ARG A 1 123 ? -1.664 9.704 6.177 1.00 94.62 123 ARG A N 1
ATOM 951 C CA . ARG A 1 123 ? -2.249 10.792 5.379 1.00 94.62 123 ARG A CA 1
ATOM 952 C C . ARG A 1 123 ? -2.337 10.380 3.911 1.00 94.62 123 ARG A C 1
ATOM 954 O O . ARG A 1 123 ? -1.557 10.835 3.074 1.00 94.62 123 ARG A O 1
ATOM 961 N N . TRP A 1 124 ? -3.242 9.448 3.620 1.00 96.00 124 TRP A N 1
ATOM 962 C CA . TRP A 1 124 ? -3.274 8.697 2.359 1.00 96.00 124 TRP A CA 1
ATOM 963 C C . TRP A 1 124 ? -3.538 9.557 1.123 1.00 96.00 124 TRP A C 1
ATOM 965 O O . TRP A 1 124 ? -2.831 9.424 0.126 1.00 96.00 124 TRP A O 1
ATOM 975 N N . GLU A 1 125 ? -4.507 10.472 1.187 1.00 95.56 125 GLU A N 1
ATOM 976 C CA . GLU A 1 125 ? -4.834 11.362 0.065 1.00 95.56 125 GLU A CA 1
ATOM 977 C C . GLU A 1 125 ? -3.716 12.375 -0.200 1.00 95.56 125 GLU A C 1
ATOM 979 O O . GLU A 1 125 ? -3.403 12.692 -1.347 1.00 95.56 125 GLU A O 1
ATOM 984 N N . GLU A 1 126 ? -3.054 12.862 0.847 1.00 95.38 126 GLU A N 1
ATOM 985 C CA . GLU A 1 126 ? -1.866 13.694 0.696 1.00 95.38 126 GLU A CA 1
ATOM 986 C C . GLU A 1 126 ? -0.681 12.938 0.107 1.00 95.38 126 GLU A C 1
ATOM 988 O O . GLU A 1 126 ? 0.005 13.477 -0.763 1.00 95.38 126 GLU A O 1
ATOM 993 N N . ALA A 1 127 ? -0.447 11.703 0.556 1.00 95.88 127 ALA A N 1
ATOM 994 C CA . ALA A 1 127 ? 0.576 10.842 -0.019 1.00 95.88 127 ALA A CA 1
ATOM 995 C C . ALA A 1 127 ? 0.297 10.604 -1.511 1.00 95.88 127 ALA A C 1
ATOM 997 O O . ALA A 1 127 ? 1.203 10.761 -2.329 1.00 95.88 127 ALA A O 1
ATOM 998 N N . LEU A 1 128 ? -0.961 10.333 -1.884 1.00 97.12 128 LEU A N 1
ATOM 999 C CA . LEU A 1 128 ? -1.371 10.174 -3.279 1.00 97.12 128 LEU A CA 1
ATOM 1000 C C . LEU A 1 128 ? -1.125 11.448 -4.098 1.00 97.12 128 LEU A C 1
ATOM 1002 O O . LEU A 1 128 ? -0.538 11.365 -5.173 1.00 97.12 128 LEU A O 1
ATOM 1006 N N . ARG A 1 129 ? -1.482 12.634 -3.584 1.00 95.62 129 ARG A N 1
ATOM 1007 C CA . ARG A 1 129 ? -1.184 13.914 -4.258 1.00 95.62 129 ARG A CA 1
ATOM 1008 C C . ARG A 1 129 ? 0.317 14.135 -4.463 1.00 95.62 129 ARG A C 1
ATOM 1010 O O . ARG A 1 129 ? 0.732 14.626 -5.514 1.00 95.62 129 ARG A O 1
ATOM 1017 N N . ARG A 1 130 ? 1.149 13.765 -3.482 1.00 93.88 130 ARG A N 1
ATOM 1018 C CA . ARG A 1 130 ? 2.613 13.849 -3.612 1.00 93.88 130 ARG A CA 1
ATOM 1019 C C . ARG A 1 130 ? 3.132 12.890 -4.681 1.00 93.88 130 ARG A C 1
ATOM 1021 O O . ARG A 1 130 ? 3.981 13.296 -5.473 1.00 93.88 130 ARG A O 1
ATOM 1028 N N . LEU A 1 131 ? 2.615 11.665 -4.719 1.00 95.00 131 LEU A N 1
ATOM 1029 C CA . LEU A 1 131 ? 2.981 10.645 -5.703 1.00 95.00 131 LEU A CA 1
ATOM 1030 C C . LEU A 1 131 ? 2.535 11.013 -7.116 1.00 95.00 131 LEU A C 1
ATOM 1032 O O . LEU A 1 131 ? 3.300 10.836 -8.056 1.00 95.00 131 LEU A O 1
ATOM 1036 N N . GLU A 1 132 ? 1.345 11.589 -7.273 1.00 95.69 132 GLU A N 1
ATOM 1037 C CA . GLU A 1 132 ? 0.871 12.113 -8.555 1.00 95.69 132 GLU A CA 1
ATOM 1038 C C . GLU A 1 132 ? 1.847 13.157 -9.117 1.00 95.69 132 GLU A C 1
ATOM 1040 O O . GLU A 1 132 ? 2.189 13.121 -10.298 1.00 95.69 132 GLU A O 1
ATOM 1045 N N . ARG A 1 133 ? 2.365 14.046 -8.256 1.00 93.38 133 ARG A N 1
ATOM 1046 C CA . ARG A 1 133 ? 3.415 15.004 -8.631 1.00 93.38 133 ARG A CA 1
ATOM 1047 C C . ARG A 1 133 ? 4.715 14.298 -9.029 1.00 93.38 133 ARG A C 1
ATOM 1049 O O . ARG A 1 133 ? 5.240 14.607 -10.086 1.00 93.38 133 ARG A O 1
ATOM 1056 N N . MET A 1 134 ? 5.178 13.319 -8.247 1.00 93.50 134 MET A N 1
ATOM 1057 C CA . MET A 1 134 ? 6.384 12.533 -8.572 1.00 93.50 134 MET A CA 1
ATOM 1058 C C . MET A 1 134 ? 6.278 11.846 -9.939 1.00 93.50 134 MET A C 1
ATOM 1060 O O . MET A 1 134 ? 7.204 11.920 -10.740 1.00 93.50 134 MET A O 1
ATOM 1064 N N . VAL A 1 135 ? 5.142 11.206 -10.227 1.00 94.62 135 VAL A N 1
ATOM 1065 C CA . VAL A 1 135 ? 4.889 10.535 -11.511 1.00 94.62 135 VAL A CA 1
ATOM 1066 C C . VAL A 1 135 ? 4.876 11.544 -12.660 1.00 94.62 135 VAL A C 1
ATOM 1068 O O . VAL A 1 135 ? 5.523 11.327 -13.683 1.00 94.62 135 VAL A O 1
ATOM 1071 N N . ARG A 1 136 ? 4.197 12.683 -12.483 1.00 94.00 136 ARG A N 1
ATOM 1072 C CA . ARG A 1 136 ? 4.161 13.759 -13.482 1.00 94.00 136 ARG A CA 1
ATOM 1073 C C . ARG A 1 136 ? 5.543 14.361 -13.755 1.00 94.00 136 ARG A C 1
ATOM 1075 O O . ARG A 1 136 ? 5.832 14.701 -14.899 1.00 94.00 136 ARG A O 1
ATOM 1082 N N . ASP A 1 137 ? 6.378 14.464 -12.726 1.00 91.62 137 ASP A N 1
ATOM 1083 C CA . ASP A 1 137 ? 7.729 15.025 -12.802 1.00 91.62 137 ASP A CA 1
ATOM 1084 C C . ASP A 1 137 ? 8.772 13.992 -13.291 1.00 91.62 137 ASP A C 1
ATOM 1086 O O . ASP A 1 137 ? 9.952 14.314 -13.427 1.00 91.62 137 ASP A O 1
ATOM 1090 N N . GLY A 1 138 ? 8.348 12.758 -13.602 1.00 91.94 138 GLY A N 1
ATOM 1091 C CA . GLY A 1 138 ? 9.209 11.698 -14.137 1.00 91.94 138 GLY A CA 1
ATOM 1092 C C . GLY A 1 138 ? 10.085 11.006 -13.089 1.00 91.94 138 GLY A C 1
ATOM 1093 O O . GLY A 1 138 ? 11.081 10.378 -13.437 1.00 91.94 138 GLY A O 1
ATOM 1094 N N . GLU A 1 139 ? 9.735 11.109 -11.804 1.00 91.12 139 GLU A N 1
ATOM 1095 C CA . GLU A 1 139 ? 10.449 10.453 -10.698 1.00 91.12 139 GLU A CA 1
ATOM 1096 C C . GLU A 1 139 ? 10.093 8.956 -10.547 1.00 91.12 139 GLU A C 1
ATOM 1098 O O . GLU A 1 139 ? 10.660 8.268 -9.691 1.00 91.12 139 GLU A O 1
ATOM 1103 N N . ALA A 1 140 ? 9.153 8.453 -11.356 1.00 92.38 140 ALA A N 1
ATOM 1104 C CA . ALA A 1 140 ? 8.700 7.067 -11.372 1.00 92.38 140 ALA A CA 1
ATOM 1105 C C . ALA A 1 140 ? 9.026 6.377 -12.706 1.00 92.38 140 ALA A C 1
ATOM 1107 O O . ALA A 1 140 ? 8.910 6.970 -13.778 1.00 92.38 140 ALA A O 1
ATOM 1108 N N . ASN A 1 141 ? 9.388 5.100 -12.630 1.00 90.94 141 ASN A N 1
ATOM 1109 C CA . ASN A 1 141 ? 9.436 4.189 -13.767 1.00 90.94 141 ASN A CA 1
ATOM 1110 C C . ASN A 1 141 ? 8.013 3.884 -14.261 1.00 90.94 141 ASN A C 1
ATOM 1112 O O . ASN A 1 141 ? 7.044 4.056 -13.523 1.00 90.94 141 ASN A O 1
ATOM 1116 N N . ASN A 1 142 ? 7.881 3.354 -15.481 1.00 87.25 142 ASN A N 1
ATOM 1117 C CA . ASN A 1 142 ? 6.594 2.849 -15.966 1.00 87.25 142 ASN A CA 1
ATOM 1118 C C . ASN A 1 142 ? 6.045 1.792 -14.997 1.00 87.25 142 ASN A C 1
ATOM 1120 O O . ASN A 1 142 ? 6.751 0.852 -14.633 1.00 87.25 142 ASN A O 1
ATOM 1124 N N . GLY A 1 143 ? 4.795 1.964 -14.571 1.00 88.12 143 GLY A N 1
ATOM 1125 C CA . GLY A 1 143 ? 4.135 1.013 -13.686 1.00 88.12 143 GLY A CA 1
ATOM 1126 C C . GLY A 1 143 ? 3.702 -0.284 -14.382 1.00 88.12 143 GLY A C 1
ATOM 1127 O O . GLY A 1 143 ? 3.939 -0.460 -15.579 1.00 88.12 143 GLY A O 1
ATOM 1128 N N . PRO A 1 144 ? 3.028 -1.193 -13.654 1.00 88.75 144 PRO A N 1
ATOM 1129 C CA . PRO A 1 144 ? 2.724 -2.556 -14.106 1.00 88.75 144 PRO A CA 1
ATOM 1130 C C . PRO A 1 144 ? 1.703 -2.655 -15.252 1.00 88.75 144 PRO A C 1
ATOM 1132 O O . PRO A 1 144 ? 1.329 -3.759 -15.637 1.00 88.75 144 PRO A O 1
ATOM 1135 N N . VAL A 1 145 ? 1.204 -1.535 -15.783 1.00 92.38 145 VAL A N 1
ATOM 1136 C CA . VAL A 1 145 ? 0.255 -1.505 -16.904 1.00 92.38 145 VAL A CA 1
ATOM 1137 C C . VAL A 1 145 ? 0.978 -0.971 -18.149 1.00 92.38 145 VAL A C 1
ATOM 1139 O O . VAL A 1 145 ? 1.053 0.245 -18.328 1.00 92.38 145 VAL A O 1
ATOM 1142 N N . PRO A 1 146 ? 1.485 -1.834 -19.055 1.00 84.50 146 PRO A N 1
ATOM 1143 C CA . PRO A 1 146 ? 2.403 -1.416 -20.125 1.00 84.50 146 PRO A CA 1
ATOM 1144 C C . PRO A 1 146 ? 1.812 -0.411 -21.119 1.00 84.50 146 PRO A C 1
ATOM 1146 O O . PRO A 1 146 ? 2.532 0.364 -21.741 1.00 84.50 146 PRO A O 1
ATOM 1149 N N . THR A 1 147 ? 0.490 -0.428 -21.297 1.00 89.75 147 THR A N 1
ATOM 1150 C CA . THR A 1 147 ? -0.223 0.468 -22.219 1.00 89.75 147 THR A CA 1
ATOM 1151 C C . THR A 1 147 ? -0.678 1.772 -21.566 1.00 89.75 147 THR A C 1
ATOM 1153 O O . THR A 1 147 ? -1.324 2.587 -22.227 1.00 89.75 147 THR A O 1
ATOM 1156 N N . ALA A 1 148 ? -0.433 1.955 -20.268 1.00 92.69 148 ALA A N 1
ATOM 1157 C CA . ALA A 1 148 ? -0.865 3.145 -19.555 1.00 92.69 148 ALA A CA 1
ATOM 1158 C C . ALA A 1 148 ? 0.034 4.354 -19.869 1.00 92.69 148 ALA A C 1
ATOM 1160 O O . ALA A 1 148 ? 1.242 4.196 -20.055 1.00 92.69 148 ALA A O 1
ATOM 1161 N N . PRO A 1 149 ? -0.518 5.580 -19.887 1.00 93.88 149 PRO A N 1
ATOM 1162 C CA . PRO A 1 149 ? 0.295 6.789 -19.929 1.00 93.88 149 PRO A CA 1
ATOM 1163 C C . PRO A 1 149 ? 1.202 6.855 -18.694 1.00 93.88 149 PRO A C 1
ATOM 1165 O O . PRO A 1 149 ? 0.712 6.892 -17.570 1.00 93.88 149 PRO A O 1
ATOM 1168 N N . SER A 1 150 ? 2.519 6.901 -18.901 1.00 91.94 150 SER A N 1
ATOM 1169 C CA . SER A 1 150 ? 3.513 6.838 -17.817 1.00 91.94 150 SER A CA 1
ATOM 1170 C C . SER A 1 150 ? 3.421 7.983 -16.804 1.00 91.94 150 SER A C 1
ATOM 1172 O O . SER A 1 150 ? 3.791 7.811 -15.653 1.00 91.94 150 SER A O 1
ATOM 1174 N N . HIS A 1 151 ? 2.892 9.136 -17.218 1.00 93.88 151 HIS A N 1
ATOM 1175 C CA . HIS A 1 151 ? 2.689 10.320 -16.378 1.00 93.88 151 HIS A CA 1
ATOM 1176 C C . HIS A 1 151 ? 1.305 10.359 -15.700 1.00 93.88 151 HIS A C 1
ATOM 1178 O O . HIS A 1 151 ? 0.971 11.347 -15.048 1.00 93.88 151 HIS A O 1
ATOM 1184 N N . ASP A 1 152 ? 0.481 9.321 -15.869 1.00 95.00 152 ASP A N 1
ATOM 1185 C CA . ASP A 1 152 ? -0.829 9.190 -15.231 1.00 95.00 152 ASP A CA 1
ATOM 1186 C C . ASP A 1 152 ? -0.779 8.083 -14.174 1.00 95.00 152 ASP A C 1
ATOM 1188 O O . ASP A 1 152 ? -0.919 6.896 -14.479 1.00 95.00 152 ASP A O 1
ATOM 1192 N N . ILE A 1 153 ? -0.617 8.474 -12.908 1.00 96.69 153 ILE A N 1
ATOM 1193 C CA . ILE A 1 153 ? -0.542 7.530 -11.787 1.00 96.69 153 ILE A CA 1
ATOM 1194 C C . ILE A 1 153 ? -1.777 6.619 -11.694 1.00 96.69 153 ILE A C 1
ATOM 1196 O O . ILE A 1 153 ? -1.643 5.447 -11.347 1.00 96.69 153 ILE A O 1
ATOM 1200 N N . TYR A 1 154 ? -2.961 7.116 -12.067 1.00 96.12 154 TYR A N 1
ATOM 1201 C CA . TYR A 1 154 ? -4.231 6.387 -11.984 1.00 96.12 154 TYR A CA 1
ATOM 1202 C C . TYR A 1 154 ? -4.352 5.274 -13.025 1.00 96.12 154 TYR A C 1
ATOM 1204 O O . TYR A 1 154 ? -5.201 4.390 -12.897 1.00 96.12 154 TYR A O 1
ATOM 1212 N N . ARG A 1 155 ? -3.521 5.314 -14.068 1.00 95.56 155 ARG A N 1
ATOM 1213 C CA . ARG A 1 155 ? -3.462 4.281 -15.106 1.00 95.56 155 ARG A CA 1
ATOM 1214 C C . ARG A 1 155 ? -2.189 3.458 -15.010 1.00 95.56 155 ARG A C 1
ATOM 1216 O O . ARG A 1 155 ? -2.267 2.245 -15.153 1.00 95.56 155 ARG A O 1
ATOM 1223 N N . ALA A 1 156 ? -1.049 4.099 -14.769 1.00 95.62 156 ALA A N 1
ATOM 1224 C CA . ALA A 1 156 ? 0.247 3.438 -14.717 1.00 95.62 156 ALA A CA 1
ATOM 1225 C C . ALA A 1 156 ? 0.447 2.650 -13.420 1.00 95.62 156 ALA A C 1
ATOM 1227 O O . ALA A 1 156 ? 0.977 1.547 -13.476 1.00 95.62 156 ALA A O 1
ATOM 1228 N N . HIS A 1 157 ? -0.012 3.162 -12.271 1.00 96.50 157 HIS A N 1
ATOM 1229 C CA . HIS A 1 157 ? 0.229 2.563 -10.952 1.00 96.50 157 HIS A CA 1
ATOM 1230 C C . HIS A 1 157 ? -1.073 2.302 -10.172 1.00 96.50 157 HIS A C 1
ATOM 1232 O O . HIS A 1 157 ? -1.236 2.797 -9.052 1.00 96.50 157 HIS A O 1
ATOM 1238 N N . PRO A 1 158 ? -2.019 1.522 -10.726 1.00 97.25 158 PRO A N 1
ATOM 1239 C CA . PRO A 1 158 ? -3.342 1.373 -10.129 1.00 97.25 158 PRO A CA 1
ATOM 1240 C C . PRO A 1 158 ? -3.318 0.709 -8.748 1.00 97.25 158 PRO A C 1
ATOM 1242 O O . PRO A 1 158 ? -4.147 1.047 -7.907 1.00 97.25 158 PRO A O 1
ATOM 1245 N N . GLU A 1 159 ? -2.359 -0.185 -8.490 1.00 96.94 159 GLU A N 1
ATOM 1246 C CA . GLU A 1 159 ? -2.181 -0.820 -7.181 1.00 96.94 159 GLU A CA 1
ATOM 1247 C C . GLU A 1 159 ? -1.906 0.214 -6.091 1.00 96.94 159 GLU A C 1
ATOM 1249 O O . GLU A 1 159 ? -2.624 0.278 -5.100 1.00 96.94 159 GLU A O 1
ATOM 1254 N N . LEU A 1 160 ? -0.915 1.082 -6.316 1.00 97.44 160 LEU A N 1
ATOM 1255 C CA . LEU A 1 160 ? -0.533 2.135 -5.381 1.00 97.44 160 LEU A CA 1
ATOM 1256 C C . LEU A 1 160 ? -1.703 3.080 -5.097 1.00 97.44 160 LEU A C 1
ATOM 1258 O O . LEU A 1 160 ? -1.960 3.430 -3.946 1.00 97.44 160 LEU A O 1
ATOM 1262 N N . VAL A 1 161 ? -2.449 3.456 -6.138 1.00 98.00 161 VAL A N 1
ATOM 1263 C CA . VAL A 1 161 ? -3.656 4.280 -5.996 1.00 98.00 161 VAL A CA 1
ATOM 1264 C C . VAL A 1 161 ? -4.709 3.576 -5.142 1.00 98.00 161 VAL A C 1
ATOM 1266 O O . VAL A 1 161 ? -5.294 4.202 -4.259 1.00 98.00 161 VAL A O 1
ATOM 1269 N N . LEU A 1 162 ? -4.966 2.293 -5.396 1.00 98.06 162 LEU A N 1
ATOM 1270 C CA . LEU A 1 162 ? -5.997 1.532 -4.694 1.00 98.06 162 LEU A CA 1
ATOM 1271 C C . LEU A 1 162 ? -5.611 1.195 -3.255 1.00 98.06 162 LEU A C 1
ATOM 1273 O O . LEU A 1 162 ? -6.489 1.226 -2.400 1.00 98.06 162 LEU A O 1
ATOM 1277 N N . LEU A 1 163 ? -4.334 0.959 -2.957 1.00 97.88 163 LEU A N 1
ATOM 1278 C CA . LEU A 1 163 ? -3.846 0.810 -1.584 1.00 97.88 163 LEU A CA 1
ATOM 1279 C C . LEU A 1 163 ? -4.137 2.077 -0.763 1.00 97.88 163 LEU A C 1
ATOM 1281 O O . LEU A 1 163 ? -4.735 2.005 0.310 1.00 97.88 163 LEU A O 1
ATOM 1285 N N . LEU A 1 164 ? -3.789 3.252 -1.298 1.00 98.25 164 LEU A N 1
ATOM 1286 C CA . LEU A 1 164 ? -3.995 4.531 -0.609 1.00 98.25 164 LEU A CA 1
ATOM 1287 C C . LEU A 1 164 ? -5.484 4.884 -0.479 1.00 98.25 164 LEU A C 1
ATOM 1289 O O . LEU A 1 164 ? -5.957 5.207 0.610 1.00 98.25 164 LEU A O 1
ATOM 1293 N N . ARG A 1 165 ? -6.248 4.783 -1.574 1.00 97.94 165 ARG A N 1
ATOM 1294 C CA . ARG A 1 165 ? -7.688 5.087 -1.552 1.00 97.94 165 ARG A CA 1
ATOM 1295 C C . ARG A 1 165 ? -8.498 4.057 -0.779 1.00 97.94 165 ARG A C 1
ATOM 1297 O O . ARG A 1 165 ? -9.503 4.421 -0.179 1.00 97.94 165 ARG A O 1
ATOM 1304 N N . GLY A 1 166 ? -8.070 2.799 -0.764 1.00 97.50 166 GLY A N 1
ATOM 1305 C CA . GLY A 1 166 ? -8.663 1.749 0.056 1.00 97.50 166 GLY A CA 1
ATOM 1306 C C . GLY A 1 166 ? -8.573 2.090 1.539 1.00 97.50 166 GLY A C 1
ATOM 1307 O O . GLY A 1 166 ? -9.581 2.034 2.241 1.00 97.50 166 GLY A O 1
ATOM 1308 N N . GLU A 1 167 ? -7.411 2.540 2.013 1.00 97.31 167 GLU A N 1
ATOM 1309 C CA . GLU A 1 167 ? -7.263 2.963 3.409 1.00 97.31 167 GLU A CA 1
ATOM 1310 C C . GLU A 1 167 ? -8.035 4.231 3.752 1.00 97.31 167 GLU A C 1
ATOM 1312 O O . GLU A 1 167 ? -8.608 4.323 4.841 1.00 97.31 167 GLU A O 1
ATOM 1317 N N . GLU A 1 168 ? -8.105 5.194 2.834 1.00 97.38 168 GLU A N 1
ATOM 1318 C CA . GLU A 1 168 ? -8.915 6.390 3.048 1.00 97.38 168 GLU A CA 1
ATOM 1319 C C . GLU A 1 168 ? -10.409 6.052 3.120 1.00 97.38 168 GLU A C 1
ATOM 1321 O O . GLU A 1 168 ? -11.106 6.470 4.048 1.00 97.38 168 GLU A O 1
ATOM 1326 N N . TYR A 1 169 ? -10.888 5.207 2.207 1.00 97.69 169 TYR A N 1
ATOM 1327 C CA . TYR A 1 169 ? -12.240 4.663 2.241 1.00 97.69 169 TYR A CA 1
ATOM 1328 C C . TYR A 1 169 ? -12.533 3.974 3.581 1.00 97.69 169 TYR A C 1
ATOM 1330 O O . TYR A 1 169 ? -13.535 4.270 4.238 1.00 97.69 169 TYR A O 1
ATOM 1338 N N . LEU A 1 170 ? -11.633 3.097 4.032 1.00 97.00 170 LEU A N 1
ATOM 1339 C CA . LEU A 1 170 ? -11.764 2.404 5.307 1.00 97.00 170 LEU A CA 1
ATOM 1340 C C . LEU A 1 170 ? -11.742 3.376 6.495 1.00 97.00 170 LEU A C 1
ATOM 1342 O O . LEU A 1 170 ? -12.511 3.208 7.443 1.00 97.00 170 LEU A O 1
ATOM 1346 N N . ARG A 1 171 ? -10.895 4.411 6.458 1.00 95.69 171 ARG A N 1
ATOM 1347 C CA . ARG A 1 171 ? -10.841 5.469 7.477 1.00 95.69 171 ARG A CA 1
ATOM 1348 C C . ARG A 1 171 ? -12.195 6.157 7.605 1.00 95.69 171 ARG A C 1
ATOM 1350 O O . ARG A 1 171 ? -12.684 6.271 8.726 1.00 95.69 171 ARG A O 1
ATOM 1357 N N . ILE A 1 172 ? -12.809 6.556 6.489 1.00 96.38 172 ILE A N 1
ATOM 1358 C CA . ILE A 1 172 ? -14.137 7.186 6.469 1.00 96.38 172 ILE A CA 1
ATOM 1359 C C . ILE A 1 172 ? -15.193 6.202 6.980 1.00 96.38 172 ILE A C 1
ATOM 1361 O O . ILE A 1 172 ? -15.957 6.541 7.878 1.00 96.38 172 ILE A O 1
ATOM 1365 N N . LYS A 1 173 ? -15.190 4.956 6.494 1.00 95.06 173 LYS A N 1
ATOM 1366 C CA . LYS A 1 173 ? -16.162 3.920 6.883 1.00 95.06 173 LYS A CA 1
ATOM 1367 C C . LYS A 1 173 ? -16.139 3.587 8.379 1.00 95.06 173 LYS A C 1
ATOM 1369 O O . LYS A 1 173 ? -17.159 3.185 8.934 1.00 95.06 173 LYS A O 1
ATOM 1374 N N . ARG A 1 174 ? -14.992 3.772 9.041 1.00 93.25 174 ARG A N 1
ATOM 1375 C CA . ARG A 1 174 ? -14.820 3.600 10.494 1.00 93.25 174 ARG A CA 1
ATOM 1376 C C . ARG A 1 174 ? -15.337 4.784 11.322 1.00 93.25 174 ARG A C 1
ATOM 1378 O O . ARG A 1 174 ? -15.490 4.635 12.535 1.00 93.25 174 ARG A O 1
ATOM 1385 N N . LEU A 1 175 ? -15.598 5.946 10.719 1.00 94.00 175 LEU A N 1
ATOM 1386 C CA . LEU A 1 175 ? -16.126 7.101 11.444 1.00 94.00 175 LEU A CA 1
ATOM 1387 C C . LEU A 1 175 ? -17.601 6.885 11.833 1.00 94.00 175 LEU A C 1
ATOM 1389 O O . LEU A 1 175 ? -18.387 6.343 11.047 1.00 94.00 175 LEU A O 1
ATOM 1393 N N . PRO A 1 176 ? -18.025 7.343 13.025 1.00 93.62 176 PRO A N 1
ATOM 1394 C CA . PRO A 1 176 ? -19.425 7.269 13.426 1.00 93.62 176 PRO A CA 1
ATOM 1395 C C . PRO A 1 176 ? -20.334 8.003 12.430 1.00 93.62 176 PRO A C 1
ATOM 1397 O O . PRO A 1 176 ? -20.111 9.173 12.136 1.00 93.62 176 PRO A O 1
ATOM 1400 N N . ASN A 1 177 ? -21.395 7.335 11.967 1.00 92.88 177 ASN A N 1
ATOM 1401 C CA . ASN A 1 177 ? -22.405 7.876 11.043 1.00 92.88 177 ASN A CA 1
ATOM 1402 C C . ASN A 1 177 ? -21.895 8.290 9.644 1.00 92.88 177 ASN A C 1
ATOM 1404 O O . ASN A 1 177 ? -22.613 8.990 8.938 1.00 92.88 177 ASN A O 1
ATOM 1408 N N . ALA A 1 178 ? -20.719 7.828 9.210 1.00 93.75 178 ALA A N 1
ATOM 1409 C CA . ALA A 1 178 ? -20.113 8.207 7.925 1.00 93.75 178 ALA A CA 1
ATOM 1410 C C . ALA A 1 178 ? -20.313 7.169 6.800 1.00 93.75 178 ALA A C 1
ATOM 1412 O O . ALA A 1 178 ? -19.577 7.153 5.817 1.00 93.75 178 ALA A O 1
ATOM 1413 N N . ALA A 1 179 ? -21.299 6.273 6.927 1.00 92.56 179 ALA A N 1
ATOM 1414 C CA . ALA A 1 179 ? -21.536 5.224 5.929 1.00 92.56 179 ALA A CA 1
ATOM 1415 C C . ALA A 1 179 ? -21.858 5.805 4.539 1.00 92.56 179 ALA A C 1
ATOM 1417 O O . ALA A 1 179 ? -21.321 5.338 3.540 1.00 92.56 179 ALA A O 1
ATOM 1418 N N . ALA A 1 180 ? -22.687 6.854 4.482 1.00 96.50 180 ALA A N 1
ATOM 1419 C CA . ALA A 1 180 ? -23.012 7.535 3.229 1.00 96.50 180 ALA A CA 1
ATOM 1420 C C . ALA A 1 180 ? -21.788 8.240 2.619 1.00 96.50 180 ALA A C 1
ATOM 1422 O O . ALA A 1 180 ? -21.598 8.183 1.406 1.00 96.50 180 ALA A O 1
ATOM 1423 N N . ASP A 1 181 ? -20.938 8.841 3.456 1.00 97.88 181 ASP A N 1
ATOM 1424 C CA . ASP A 1 181 ? -19.712 9.512 3.016 1.00 97.88 181 ASP A CA 1
ATOM 1425 C C . ASP A 1 181 ? -18.700 8.502 2.459 1.00 97.88 181 ASP A C 1
ATOM 1427 O O . ASP A 1 181 ? -18.087 8.750 1.425 1.00 97.88 181 ASP A O 1
ATOM 1431 N N . ALA A 1 182 ? -18.571 7.328 3.090 1.00 97.31 182 ALA A N 1
ATOM 1432 C CA . ALA A 1 182 ? -17.714 6.247 2.606 1.00 97.31 182 ALA A CA 1
ATOM 1433 C C . ALA A 1 182 ? -18.184 5.713 1.244 1.00 97.31 182 ALA A C 1
ATOM 1435 O O . ALA A 1 182 ? -17.372 5.562 0.332 1.00 97.31 182 ALA A O 1
ATOM 1436 N N . THR A 1 183 ? -19.491 5.482 1.076 1.00 97.62 183 THR A N 1
ATOM 1437 C CA . THR A 1 183 ? -20.068 5.076 -0.215 1.00 97.62 183 THR A CA 1
ATOM 1438 C C . THR A 1 183 ? -19.883 6.162 -1.281 1.00 97.62 183 THR A C 1
ATOM 1440 O O . THR A 1 183 ? -19.538 5.851 -2.421 1.00 97.62 183 THR A O 1
ATOM 1443 N N . CYS A 1 184 ? -20.057 7.442 -0.930 1.00 97.94 184 CYS A N 1
ATOM 1444 C CA . CYS A 1 184 ? -19.790 8.556 -1.844 1.00 97.94 184 CYS A CA 1
ATOM 1445 C C . CYS A 1 184 ? -18.324 8.563 -2.289 1.00 97.94 184 CYS A C 1
ATOM 1447 O O . CYS A 1 184 ? -18.044 8.590 -3.486 1.00 97.94 184 CYS A O 1
ATOM 1449 N N . PHE A 1 185 ? -17.397 8.432 -1.336 1.00 98.06 185 PHE A N 1
ATOM 1450 C CA . PHE A 1 185 ? -15.968 8.366 -1.613 1.00 98.06 185 PHE A CA 1
ATOM 1451 C C . PHE A 1 185 ? -15.620 7.193 -2.537 1.00 98.06 185 PHE A C 1
ATOM 1453 O O . PHE A 1 185 ? -14.919 7.377 -3.531 1.00 98.06 185 PHE A O 1
ATOM 1460 N N . TYR A 1 186 ? -16.147 5.997 -2.259 1.00 97.75 186 TYR A N 1
ATOM 1461 C CA . TYR A 1 186 ? -15.953 4.828 -3.115 1.00 97.75 186 TYR A CA 1
ATOM 1462 C C . TYR A 1 186 ? -16.427 5.092 -4.552 1.00 97.75 186 TYR A C 1
ATOM 1464 O O . TYR A 1 186 ? -15.680 4.852 -5.504 1.00 97.75 186 TYR A O 1
ATOM 1472 N N . HIS A 1 187 ? -17.636 5.629 -4.730 1.00 97.38 187 HIS A N 1
ATOM 1473 C CA . HIS A 1 187 ? -18.169 5.917 -6.061 1.00 97.38 187 HIS A CA 1
ATOM 1474 C C . HIS A 1 187 ? -17.336 6.971 -6.803 1.00 97.38 187 HIS A C 1
ATOM 1476 O O . HIS A 1 187 ? -16.970 6.772 -7.964 1.00 97.38 187 HIS A O 1
ATOM 1482 N N . GLU A 1 188 ? -17.007 8.077 -6.138 1.00 97.19 188 GLU A N 1
ATOM 1483 C CA . GLU A 1 188 ? -16.336 9.223 -6.752 1.00 97.19 188 GLU A CA 1
ATOM 1484 C C . GLU A 1 188 ? -14.855 8.969 -7.033 1.00 97.19 188 GLU A C 1
ATOM 1486 O O . GLU A 1 188 ? -14.370 9.304 -8.115 1.00 97.19 188 GLU A O 1
ATOM 1491 N N . HIS A 1 189 ? -14.153 8.332 -6.097 1.00 96.69 189 HIS A N 1
ATOM 1492 C CA . HIS A 1 189 ? -12.700 8.210 -6.124 1.00 96.69 189 HIS A CA 1
ATOM 1493 C C . HIS A 1 189 ? -12.201 6.808 -6.490 1.00 96.69 189 HIS A C 1
ATOM 1495 O O . HIS A 1 189 ? -11.027 6.659 -6.816 1.00 96.69 189 HIS A O 1
ATOM 1501 N N . ILE A 1 190 ? -13.036 5.770 -6.492 1.00 96.88 190 ILE A N 1
ATOM 1502 C CA . ILE A 1 190 ? -12.584 4.409 -6.826 1.00 96.88 190 ILE A CA 1
ATOM 1503 C C . ILE A 1 190 ? -13.345 3.882 -8.040 1.00 96.88 190 ILE A C 1
ATOM 1505 O O . ILE A 1 190 ? -12.754 3.668 -9.102 1.00 96.88 190 ILE A O 1
ATOM 1509 N N . GLN A 1 191 ? -14.666 3.742 -7.935 1.00 96.75 191 GLN A N 1
ATOM 1510 C CA . GLN A 1 191 ? -15.485 3.154 -8.995 1.00 96.75 191 GLN A CA 1
ATOM 1511 C C . GLN A 1 191 ? -15.449 3.984 -10.287 1.00 96.75 191 GLN A C 1
ATOM 1513 O O . GLN A 1 191 ? -15.351 3.432 -11.383 1.00 96.75 191 GLN A O 1
ATOM 1518 N N . ASN A 1 192 ? -15.478 5.315 -10.183 1.00 95.75 192 ASN A N 1
ATOM 1519 C CA . ASN A 1 192 ? -15.437 6.195 -11.351 1.00 95.75 192 ASN A CA 1
ATOM 1520 C C . ASN A 1 192 ? -14.111 6.153 -12.125 1.00 95.75 192 ASN A C 1
ATOM 1522 O O . ASN A 1 192 ? -14.125 6.417 -13.329 1.00 95.75 192 ASN A O 1
ATOM 1526 N N . LEU A 1 193 ? -12.990 5.816 -11.480 1.00 94.50 193 LEU A N 1
ATOM 1527 C CA . LEU A 1 193 ? -11.702 5.647 -12.163 1.00 94.50 193 LEU A CA 1
ATOM 1528 C C . LEU A 1 193 ? -11.649 4.338 -12.964 1.00 94.50 193 LEU A C 1
ATOM 1530 O O . LEU A 1 193 ? -11.153 4.305 -14.099 1.00 94.50 193 LEU A O 1
ATOM 1534 N N . TYR A 1 194 ? -12.221 3.281 -12.388 1.00 94.50 194 TYR A N 1
ATOM 1535 C CA . TYR A 1 194 ? -12.199 1.915 -12.904 1.00 94.50 194 TYR A CA 1
ATOM 1536 C C . TYR A 1 194 ? -13.614 1.429 -13.235 1.00 94.50 194 TYR A C 1
ATOM 1538 O O . TYR A 1 194 ? -14.045 0.371 -12.785 1.00 94.50 194 TYR A O 1
ATOM 1546 N N . ARG A 1 195 ? -14.359 2.205 -14.038 1.00 91.06 195 ARG A N 1
ATOM 1547 C CA . ARG A 1 195 ? -15.781 1.934 -14.353 1.00 91.06 195 ARG A CA 1
ATOM 1548 C C . ARG A 1 195 ? -16.041 0.558 -14.959 1.00 91.06 195 ARG A C 1
ATOM 1550 O O . ARG A 1 195 ? -17.133 0.025 -14.804 1.00 91.06 195 ARG A O 1
ATOM 1557 N N . SER A 1 196 ? -15.063 0.003 -15.672 1.00 89.81 196 SER A N 1
ATOM 1558 C CA . SER A 1 196 ? -15.127 -1.351 -16.232 1.00 89.81 196 SER A CA 1
ATOM 1559 C C . SER A 1 196 ? -15.035 -2.452 -15.170 1.00 89.81 196 SER A C 1
ATOM 1561 O O . SER A 1 196 ? -15.246 -3.613 -15.502 1.00 89.81 196 SER A O 1
ATOM 1563 N N . GLY A 1 197 ? -14.694 -2.108 -13.925 1.00 88.31 197 GLY A N 1
ATOM 1564 C CA . GLY A 1 197 ? -14.314 -3.054 -12.879 1.00 88.31 197 GLY A CA 1
ATOM 1565 C C . GLY A 1 197 ? -12.880 -3.572 -13.013 1.00 88.31 197 GLY A C 1
ATOM 1566 O O . GLY A 1 197 ? -12.530 -4.505 -12.303 1.00 88.31 197 GLY A O 1
ATOM 1567 N N . ALA A 1 198 ? -12.073 -2.991 -13.909 1.00 92.19 198 ALA A N 1
ATOM 1568 C CA . ALA A 1 198 ? -10.707 -3.423 -14.188 1.00 92.19 198 ALA A CA 1
ATOM 1569 C C . ALA A 1 198 ? -9.738 -2.236 -14.255 1.00 92.19 198 ALA A C 1
ATOM 1571 O O . ALA A 1 198 ? -10.062 -1.165 -14.781 1.00 92.19 198 ALA A O 1
ATOM 1572 N N . THR A 1 199 ? -8.531 -2.459 -13.757 1.00 92.75 199 THR A N 1
ATOM 1573 C CA . THR A 1 199 ? -7.407 -1.519 -13.742 1.00 92.75 199 THR A CA 1
ATOM 1574 C C . THR A 1 199 ? -6.477 -1.691 -14.938 1.00 92.75 199 THR A C 1
ATOM 1576 O O . THR A 1 199 ? -5.718 -0.780 -15.261 1.00 92.75 199 THR A O 1
ATOM 1579 N N . GLY A 1 200 ? -6.554 -2.842 -15.613 1.00 90.69 200 GLY A N 1
ATOM 1580 C CA . GLY A 1 200 ? -5.583 -3.263 -16.624 1.00 90.69 200 GLY A CA 1
ATOM 1581 C C . GLY A 1 200 ? -4.483 -4.171 -16.068 1.00 90.69 200 GLY A C 1
ATOM 1582 O O . GLY A 1 200 ? -3.682 -4.674 -16.850 1.00 90.69 200 GLY A O 1
ATOM 1583 N N . SER A 1 201 ? -4.470 -4.427 -14.756 1.00 91.56 201 SER A N 1
ATOM 1584 C CA . SER A 1 201 ? -3.616 -5.424 -14.112 1.00 91.56 201 SER A CA 1
ATOM 1585 C C . SER A 1 201 ? -4.479 -6.479 -13.428 1.00 91.56 201 SER A C 1
ATOM 1587 O O . SER A 1 201 ? -5.184 -6.182 -12.465 1.00 91.56 201 SER A O 1
ATOM 1589 N N . SER A 1 202 ? -4.403 -7.731 -13.894 1.00 91.44 202 SER A N 1
ATOM 1590 C CA . SER A 1 202 ? -5.176 -8.835 -13.307 1.00 91.44 202 SER A CA 1
ATOM 1591 C C . SER A 1 202 ? -4.856 -9.036 -11.830 1.00 91.44 202 SER A C 1
ATOM 1593 O O . SER A 1 202 ? -5.757 -9.318 -11.051 1.00 91.44 202 SER A O 1
ATOM 1595 N N . PHE A 1 203 ? -3.591 -8.842 -11.450 1.00 91.06 203 PHE A N 1
ATOM 1596 C CA . PHE A 1 203 ? -3.132 -8.895 -10.066 1.00 91.06 203 PHE A CA 1
ATOM 1597 C C . PHE A 1 203 ? -3.903 -7.909 -9.177 1.00 91.06 203 PHE A C 1
ATOM 1599 O O . PHE A 1 203 ? -4.466 -8.288 -8.151 1.00 91.06 203 PHE A O 1
ATOM 1606 N N . VAL A 1 204 ? -4.001 -6.656 -9.624 1.00 94.19 204 VAL A N 1
ATOM 1607 C CA . VAL A 1 204 ? -4.699 -5.585 -8.901 1.00 94.19 204 VAL A CA 1
ATOM 1608 C C . VAL A 1 204 ? -6.209 -5.822 -8.883 1.00 94.19 204 VAL A C 1
ATOM 1610 O O . VAL A 1 204 ? -6.860 -5.597 -7.861 1.00 94.19 204 VAL A O 1
ATOM 1613 N N . ASP A 1 205 ? -6.754 -6.320 -9.994 1.00 94.44 205 ASP A N 1
ATOM 1614 C CA . ASP A 1 205 ? -8.184 -6.579 -10.168 1.00 94.44 205 ASP A CA 1
ATOM 1615 C C . ASP A 1 205 ? -8.685 -7.698 -9.246 1.00 94.44 205 ASP A C 1
ATOM 1617 O O . ASP A 1 205 ? -9.767 -7.579 -8.674 1.00 94.44 205 ASP A O 1
ATOM 1621 N N . THR A 1 206 ? -7.903 -8.771 -9.071 1.00 94.12 206 THR A N 1
ATOM 1622 C CA . THR A 1 206 ? -8.263 -9.901 -8.195 1.00 94.12 206 THR A CA 1
ATOM 1623 C C . THR A 1 206 ? -7.868 -9.710 -6.734 1.00 94.12 206 THR A C 1
ATOM 1625 O O . THR A 1 206 ? -8.371 -10.444 -5.887 1.00 94.12 206 THR A O 1
ATOM 1628 N N . GLY A 1 207 ? -6.971 -8.764 -6.447 1.00 94.19 207 GLY A N 1
ATOM 1629 C CA . GLY A 1 207 ? -6.507 -8.433 -5.101 1.00 94.19 207 GLY A CA 1
ATOM 1630 C C . GLY A 1 207 ? -7.209 -7.197 -4.543 1.00 94.19 207 GLY A C 1
ATOM 1631 O O . GLY A 1 207 ? -8.408 -7.212 -4.263 1.00 94.19 207 GLY A O 1
ATOM 1632 N N . VAL A 1 208 ? -6.456 -6.102 -4.405 1.00 95.62 208 VAL A N 1
ATOM 1633 C CA . VAL A 1 208 ? -6.895 -4.880 -3.710 1.00 95.62 208 VAL A CA 1
ATOM 1634 C C . VAL A 1 208 ? -8.210 -4.296 -4.246 1.00 95.62 208 VAL A C 1
ATOM 1636 O O . VAL A 1 208 ? -9.041 -3.845 -3.458 1.00 95.62 208 VAL A O 1
ATOM 1639 N N . LEU A 1 209 ? -8.463 -4.330 -5.562 1.00 96.62 209 LEU A N 1
ATOM 1640 C CA . LEU A 1 209 ? -9.728 -3.820 -6.102 1.00 96.62 209 LEU A CA 1
ATOM 1641 C C . LEU A 1 209 ? -10.916 -4.682 -5.658 1.00 96.62 209 LEU A C 1
ATOM 1643 O O . LEU A 1 209 ? -11.958 -4.143 -5.271 1.00 96.62 209 LEU A O 1
ATOM 1647 N N . LYS A 1 210 ? -10.760 -6.008 -5.705 1.00 96.06 210 LYS A N 1
ATOM 1648 C CA . LYS A 1 210 ? -11.792 -6.961 -5.290 1.00 96.06 210 LYS A CA 1
ATOM 1649 C C . LYS A 1 210 ? -12.102 -6.829 -3.803 1.00 96.06 210 LYS A C 1
ATOM 1651 O O . LYS A 1 210 ? -13.272 -6.815 -3.430 1.00 96.06 210 LYS A O 1
ATOM 1656 N N . ASP A 1 211 ? -11.074 -6.654 -2.983 1.00 96.31 211 ASP A N 1
ATOM 1657 C CA . ASP A 1 211 ? -11.221 -6.446 -1.544 1.00 96.31 211 ASP A CA 1
ATOM 1658 C C . ASP A 1 211 ? -12.050 -5.201 -1.217 1.00 96.31 211 ASP A C 1
ATOM 1660 O O . ASP A 1 211 ? -13.008 -5.272 -0.443 1.00 96.31 211 ASP A O 1
ATOM 1664 N N . ILE A 1 212 ? -11.751 -4.074 -1.870 1.00 96.94 212 ILE A N 1
ATOM 1665 C CA . ILE A 1 212 ? -12.511 -2.831 -1.692 1.00 96.94 212 ILE A CA 1
ATOM 1666 C C . ILE A 1 212 ? -13.970 -3.013 -2.132 1.00 96.94 212 ILE A C 1
ATOM 1668 O O . ILE A 1 212 ? -14.889 -2.566 -1.442 1.00 96.94 212 ILE A O 1
ATOM 1672 N N . GLN A 1 213 ? -14.199 -3.693 -3.260 1.00 96.50 213 GLN A N 1
ATOM 1673 C CA . GLN A 1 213 ? -15.548 -4.005 -3.740 1.00 96.50 213 GLN A CA 1
ATOM 1674 C C . GLN A 1 213 ? -16.323 -4.880 -2.747 1.00 96.50 213 GLN A C 1
ATOM 1676 O O . GLN A 1 213 ? -17.510 -4.638 -2.526 1.00 96.50 213 GLN A O 1
ATOM 1681 N N . ASP A 1 214 ? -15.665 -5.861 -2.128 1.00 97.00 214 ASP A N 1
ATOM 1682 C CA . ASP A 1 214 ? -16.283 -6.756 -1.151 1.00 97.00 214 ASP A CA 1
ATOM 1683 C C . ASP A 1 214 ? -16.607 -6.065 0.175 1.00 97.00 214 ASP A C 1
ATOM 1685 O O . ASP A 1 214 ? -17.612 -6.392 0.812 1.00 97.00 214 ASP A O 1
ATOM 1689 N N . TRP A 1 215 ? -15.814 -5.074 0.587 1.00 96.31 215 TRP A N 1
ATOM 1690 C CA . TRP A 1 215 ? -16.181 -4.220 1.717 1.00 96.31 215 TRP A CA 1
ATOM 1691 C C . TRP A 1 215 ? -17.378 -3.329 1.398 1.00 96.31 215 TRP A C 1
ATOM 1693 O O . TRP A 1 215 ? -18.232 -3.130 2.267 1.00 96.31 215 TRP A O 1
ATOM 1703 N N . GLU A 1 216 ? -17.459 -2.775 0.186 1.00 95.75 216 GLU A N 1
ATOM 1704 C CA . GLU A 1 216 ? -18.580 -1.916 -0.207 1.00 95.75 216 GLU A CA 1
ATOM 1705 C C . GLU A 1 216 ? -19.886 -2.700 -0.327 1.00 95.75 216 GLU A C 1
ATOM 1707 O O . GLU A 1 216 ? -20.908 -2.276 0.209 1.00 95.75 216 GLU A O 1
ATOM 1712 N N . ASN A 1 217 ? -19.853 -3.871 -0.963 1.00 95.31 217 ASN A N 1
ATOM 1713 C CA . ASN A 1 217 ? -21.043 -4.701 -1.145 1.00 95.31 217 ASN A CA 1
ATOM 1714 C C . ASN A 1 217 ? -21.433 -5.505 0.118 1.00 95.31 217 ASN A C 1
ATOM 1716 O O . ASN A 1 217 ? -22.507 -6.108 0.150 1.00 95.31 217 ASN A O 1
ATOM 1720 N N . GLY A 1 218 ? -20.582 -5.513 1.151 1.00 93.88 218 GLY A N 1
ATOM 1721 C CA . GLY A 1 218 ? -20.810 -6.215 2.415 1.00 93.88 218 GLY A CA 1
ATOM 1722 C C . GLY A 1 218 ? -20.525 -7.721 2.385 1.00 93.88 218 GLY A C 1
ATOM 1723 O O . GLY A 1 218 ? -20.872 -8.415 3.339 1.00 93.88 218 GLY A O 1
ATOM 1724 N N . SER A 1 219 ? -19.893 -8.238 1.327 1.00 95.19 219 SER A N 1
ATOM 1725 C CA . SER A 1 219 ? -19.477 -9.646 1.217 1.00 95.19 219 SER A CA 1
ATOM 1726 C C . SER A 1 219 ? -18.243 -9.955 2.066 1.00 95.19 219 SER A C 1
ATOM 1728 O O . SER A 1 219 ? -18.040 -11.107 2.444 1.00 95.19 219 SER A O 1
ATOM 1730 N N . ARG A 1 220 ? -17.437 -8.937 2.400 1.00 92.81 220 ARG A N 1
ATOM 1731 C CA . ARG A 1 220 ? -16.310 -9.032 3.337 1.00 92.81 220 ARG A CA 1
ATOM 1732 C C . ARG A 1 220 ? -16.501 -8.047 4.485 1.00 92.81 220 ARG A C 1
ATOM 1734 O O . ARG A 1 220 ? -16.874 -6.892 4.284 1.00 92.81 220 ARG A O 1
ATOM 1741 N N . ALA A 1 221 ? -16.218 -8.497 5.705 1.00 92.69 221 ALA A N 1
ATOM 1742 C CA . ALA A 1 221 ? -16.249 -7.627 6.873 1.00 92.69 221 ALA A CA 1
ATOM 1743 C C . ALA A 1 221 ? -15.146 -6.562 6.784 1.00 92.69 221 ALA A C 1
ATOM 1745 O O . ALA A 1 221 ? -13.996 -6.860 6.466 1.00 92.69 221 ALA A O 1
ATOM 1746 N N . THR A 1 222 ? -15.497 -5.316 7.089 1.00 93.06 222 THR A N 1
ATOM 1747 C CA . THR A 1 222 ? -14.539 -4.211 7.144 1.00 93.06 222 THR A CA 1
ATOM 1748 C C . THR A 1 222 ? -13.591 -4.362 8.347 1.00 93.06 222 THR A C 1
ATOM 1750 O O . THR A 1 222 ? -14.082 -4.549 9.468 1.00 93.06 222 THR A O 1
ATOM 1753 N N . PRO A 1 223 ? -12.258 -4.227 8.172 1.00 92.69 223 PRO A N 1
ATOM 1754 C CA . PRO A 1 223 ? -11.307 -4.261 9.281 1.00 92.69 223 PRO A CA 1
ATOM 1755 C C . PRO A 1 223 ? -11.629 -3.202 10.345 1.00 92.69 223 PRO A C 1
ATOM 1757 O O . PRO A 1 223 ? -11.723 -2.005 10.056 1.00 92.69 223 PRO A O 1
ATOM 1760 N N . SER A 1 224 ? -11.785 -3.640 11.595 1.00 91.12 224 SER A N 1
ATOM 1761 C CA . SER A 1 224 ? -12.132 -2.791 12.741 1.00 91.12 224 SER A CA 1
ATOM 1762 C C . SER A 1 224 ? -11.327 -3.168 13.989 1.00 91.12 224 SER A C 1
ATOM 1764 O O . SER A 1 224 ? -10.775 -4.265 14.087 1.00 91.12 224 SER A O 1
ATOM 1766 N N . GLY A 1 225 ? -11.208 -2.234 14.940 1.00 92.31 225 GLY A N 1
ATOM 1767 C CA . GLY A 1 225 ? -10.385 -2.421 16.139 1.00 92.31 225 GLY A CA 1
ATOM 1768 C C . GLY A 1 225 ? -8.934 -2.764 15.784 1.00 92.31 225 GLY A C 1
ATOM 1769 O O . GLY A 1 225 ? -8.357 -2.163 14.878 1.00 92.31 225 GLY A O 1
ATOM 1770 N N . HIS A 1 226 ? -8.371 -3.774 16.449 1.00 93.38 226 HIS A N 1
ATOM 1771 C CA . HIS A 1 226 ? -6.993 -4.216 16.215 1.00 93.38 226 HIS A CA 1
ATOM 1772 C C . HIS A 1 226 ? -6.730 -4.684 14.770 1.00 93.38 226 HIS A C 1
ATOM 1774 O O . HIS A 1 226 ? -5.656 -4.438 14.234 1.00 93.38 226 HIS A O 1
ATOM 1780 N N . GLN A 1 227 ? -7.728 -5.268 14.093 1.00 93.44 227 GLN A N 1
ATOM 1781 C CA . GLN A 1 227 ? -7.593 -5.661 12.682 1.00 93.44 227 GLN A CA 1
ATOM 1782 C C . GLN A 1 227 ? -7.369 -4.454 11.766 1.00 93.44 227 GLN A C 1
ATOM 1784 O O . GLN A 1 227 ? -6.662 -4.558 10.773 1.00 93.44 227 GLN A O 1
ATOM 1789 N N . SER A 1 228 ? -7.921 -3.284 12.110 1.00 93.44 228 SER A N 1
ATOM 1790 C CA . SER A 1 228 ? -7.661 -2.072 11.327 1.00 93.44 228 SER A CA 1
ATOM 1791 C C . SER A 1 228 ? -6.220 -1.575 11.466 1.00 93.44 228 SER A C 1
ATOM 1793 O O . SER A 1 228 ? -5.667 -1.048 10.508 1.00 93.44 228 SER A O 1
ATOM 1795 N N . GLU A 1 229 ? -5.597 -1.760 12.634 1.00 94.00 229 GLU A N 1
ATOM 1796 C CA . GLU A 1 229 ? -4.202 -1.371 12.866 1.00 94.00 229 GLU A CA 1
ATOM 1797 C C . GLU A 1 229 ? -3.237 -2.275 12.100 1.00 94.00 229 GLU A C 1
ATOM 1799 O O . GLU A 1 229 ? -2.276 -1.775 11.516 1.00 94.00 229 GLU A O 1
ATOM 1804 N N . ILE A 1 230 ? -3.514 -3.584 12.088 1.00 95.06 230 ILE A N 1
ATOM 1805 C CA . ILE A 1 230 ? -2.754 -4.574 11.316 1.00 95.06 230 ILE A CA 1
ATOM 1806 C C . ILE A 1 230 ? -2.870 -4.259 9.825 1.00 95.06 230 ILE A C 1
ATOM 1808 O O . ILE A 1 230 ? -1.850 -4.057 9.175 1.00 95.06 230 ILE A O 1
ATOM 1812 N N . HIS A 1 231 ? -4.094 -4.089 9.320 1.00 95.06 231 HIS A N 1
ATOM 1813 C CA . HIS A 1 231 ? -4.330 -3.760 7.915 1.00 95.06 231 HIS A CA 1
ATOM 1814 C C . HIS A 1 231 ? -3.597 -2.472 7.495 1.00 95.06 231 HIS A C 1
ATOM 1816 O O . HIS A 1 231 ? -2.894 -2.458 6.491 1.00 95.06 231 HIS A O 1
ATOM 1822 N N . MET A 1 232 ? -3.639 -1.409 8.311 1.00 94.75 232 MET A N 1
ATOM 1823 C CA . MET A 1 232 ? -2.870 -0.184 8.035 1.00 94.75 232 MET A CA 1
ATOM 1824 C C . MET A 1 232 ? -1.348 -0.403 8.061 1.00 94.75 232 MET A C 1
ATOM 1826 O O . MET A 1 232 ? -0.610 0.282 7.353 1.00 94.75 232 MET A O 1
ATOM 1830 N N . GLN A 1 233 ? -0.827 -1.298 8.905 1.00 95.38 233 GLN A N 1
ATOM 1831 C CA . GLN A 1 233 ? 0.599 -1.651 8.901 1.00 95.38 233 GLN A CA 1
ATOM 1832 C C . GLN A 1 233 ? 0.984 -2.394 7.621 1.00 95.38 233 GLN A C 1
ATOM 1834 O O . GLN A 1 233 ? 1.982 -2.034 6.996 1.00 95.38 233 GLN A O 1
ATOM 1839 N N . GLU A 1 234 ? 0.172 -3.363 7.210 1.00 95.19 234 GLU A N 1
ATOM 1840 C CA . GLU A 1 234 ? 0.353 -4.129 5.977 1.00 95.19 234 GLU A CA 1
ATOM 1841 C C . GLU A 1 234 ? 0.282 -3.222 4.747 1.00 95.19 234 GLU A C 1
ATOM 1843 O O . GLU A 1 234 ? 1.188 -3.261 3.916 1.00 95.19 234 GLU A O 1
ATOM 1848 N N . THR A 1 235 ? -0.694 -2.311 4.680 1.00 95.69 235 THR A N 1
ATOM 1849 C CA . THR A 1 235 ? -0.784 -1.332 3.590 1.00 95.69 235 THR A CA 1
ATOM 1850 C C . THR A 1 235 ? 0.451 -0.435 3.532 1.00 95.69 235 THR A C 1
ATOM 1852 O O . THR A 1 235 ? 0.997 -0.214 2.453 1.00 95.69 235 THR A O 1
ATOM 1855 N N . ARG A 1 236 ? 0.961 0.061 4.671 1.00 95.62 236 ARG A N 1
ATOM 1856 C CA . ARG A 1 236 ? 2.208 0.857 4.674 1.00 95.62 236 ARG A CA 1
ATOM 1857 C C . ARG A 1 236 ? 3.392 0.055 4.171 1.00 95.62 236 ARG A C 1
ATOM 1859 O O . ARG A 1 236 ? 4.238 0.613 3.474 1.00 95.62 236 ARG A O 1
ATOM 1866 N N . GLN A 1 237 ? 3.481 -1.216 4.542 1.00 94.81 237 GLN A N 1
ATOM 1867 C CA . GLN A 1 237 ? 4.547 -2.085 4.070 1.00 94.81 237 GLN A CA 1
ATOM 1868 C C . GLN A 1 237 ? 4.440 -2.294 2.553 1.00 94.81 237 GLN A C 1
ATOM 1870 O O . GLN A 1 237 ? 5.407 -2.019 1.848 1.00 94.81 237 GLN A O 1
ATOM 1875 N N . ALA A 1 238 ? 3.251 -2.638 2.052 1.00 95.25 238 ALA A N 1
ATOM 1876 C CA . ALA A 1 238 ? 2.980 -2.813 0.626 1.00 95.25 238 ALA A CA 1
ATOM 1877 C C . ALA A 1 238 ? 3.289 -1.545 -0.186 1.00 95.25 238 ALA A C 1
ATOM 1879 O O . ALA A 1 238 ? 3.984 -1.612 -1.196 1.00 95.25 238 ALA A O 1
ATOM 1880 N N . VAL A 1 239 ? 2.866 -0.368 0.293 1.00 96.00 239 VAL A N 1
ATOM 1881 C CA . VAL A 1 239 ? 3.209 0.920 -0.329 1.00 96.00 239 VAL A CA 1
ATOM 1882 C C . VAL A 1 239 ? 4.725 1.106 -0.369 1.00 96.00 239 VAL A C 1
ATOM 1884 O O . VAL A 1 239 ? 5.271 1.418 -1.421 1.00 96.00 239 VAL A O 1
ATOM 1887 N N . ASN A 1 240 ? 5.435 0.886 0.740 1.00 93.25 240 ASN A N 1
ATOM 1888 C CA . ASN A 1 240 ? 6.892 1.036 0.766 1.00 93.25 240 ASN A CA 1
ATOM 1889 C C . ASN A 1 240 ? 7.609 0.074 -0.187 1.00 93.25 240 ASN A C 1
ATOM 1891 O O . ASN A 1 240 ? 8.598 0.465 -0.805 1.00 93.25 240 ASN A O 1
ATOM 1895 N N . ASP A 1 241 ? 7.139 -1.164 -0.304 1.00 93.06 241 ASP A N 1
ATOM 1896 C CA . ASP A 1 241 ? 7.722 -2.149 -1.213 1.00 93.06 241 ASP A CA 1
ATOM 1897 C C . ASP A 1 241 ? 7.443 -1.797 -2.677 1.00 93.06 241 ASP A C 1
ATOM 1899 O O . ASP A 1 241 ? 8.362 -1.823 -3.496 1.00 93.06 241 ASP A O 1
ATOM 1903 N N . TYR A 1 242 ? 6.235 -1.320 -2.984 1.00 94.75 242 TYR A N 1
ATOM 1904 C CA . TYR A 1 242 ? 5.889 -0.796 -4.304 1.00 94.75 242 TYR A CA 1
ATOM 1905 C C . TYR A 1 242 ? 6.762 0.405 -4.698 1.00 94.75 242 TYR A C 1
ATOM 1907 O O . TYR A 1 242 ? 7.256 0.491 -5.825 1.00 94.75 242 TYR A O 1
ATOM 1915 N N . LEU A 1 243 ? 6.997 1.338 -3.768 1.00 94.31 243 LEU A N 1
ATOM 1916 C CA . LEU A 1 243 ? 7.833 2.512 -4.028 1.00 94.31 243 LEU A CA 1
ATOM 1917 C C . LEU A 1 243 ? 9.282 2.130 -4.348 1.00 94.31 243 LEU A C 1
ATOM 1919 O O . LEU A 1 243 ? 9.878 2.732 -5.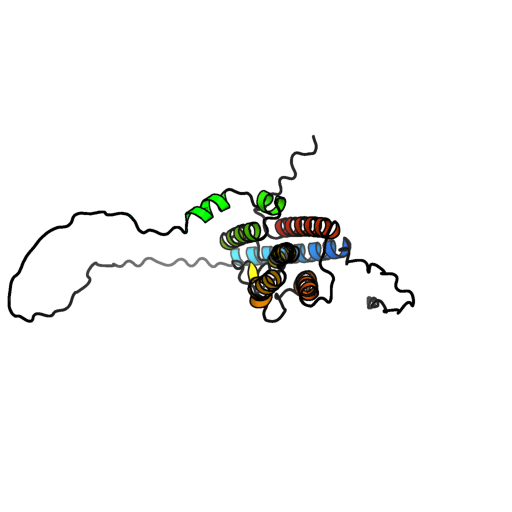235 1.00 94.31 243 LEU A O 1
ATOM 1923 N N . LYS A 1 244 ? 9.843 1.105 -3.694 1.00 90.75 244 LYS A N 1
ATOM 1924 C CA . LYS A 1 244 ? 11.201 0.619 -4.005 1.00 90.75 244 LYS A CA 1
ATOM 1925 C C . LYS A 1 244 ? 11.328 0.101 -5.439 1.00 90.75 244 LYS A C 1
ATOM 1927 O O . LYS A 1 244 ? 12.403 0.219 -6.017 1.00 90.75 244 LYS A O 1
ATOM 1932 N N . LEU A 1 245 ? 10.258 -0.474 -5.986 1.00 91.44 245 LEU A N 1
ATOM 1933 C CA . LEU A 1 245 ? 10.233 -1.033 -7.337 1.00 91.44 245 LEU A CA 1
ATOM 1934 C C . LEU A 1 245 ? 10.101 0.054 -8.407 1.00 91.44 245 LEU A C 1
ATOM 1936 O O . LEU A 1 245 ? 10.860 0.083 -9.374 1.00 91.44 245 LEU A O 1
ATOM 1940 N N . TYR A 1 246 ? 9.139 0.960 -8.232 1.00 93.44 246 TYR A N 1
ATOM 1941 C CA . TYR A 1 246 ? 8.735 1.873 -9.302 1.00 93.44 246 TYR A CA 1
ATOM 1942 C C . TYR A 1 246 ? 9.230 3.307 -9.132 1.00 93.44 246 TYR A C 1
ATOM 1944 O O . TYR A 1 246 ? 9.136 4.080 -10.076 1.00 93.44 246 TYR A O 1
ATOM 1952 N N . PHE A 1 247 ? 9.766 3.691 -7.973 1.00 92.38 247 PHE A N 1
ATOM 1953 C CA . PHE A 1 247 ? 10.196 5.062 -7.700 1.00 92.38 247 PHE A CA 1
ATOM 1954 C C . PHE A 1 247 ? 11.685 5.062 -7.341 1.00 92.38 247 PHE A C 1
ATOM 1956 O O . PHE A 1 247 ? 12.035 5.113 -6.166 1.00 92.38 247 PHE A O 1
ATOM 1963 N N . PRO A 1 248 ? 12.604 5.026 -8.322 1.00 86.00 248 PRO A N 1
ATOM 1964 C CA . PRO A 1 248 ? 14.045 4.967 -8.048 1.00 86.00 248 PRO A CA 1
ATOM 1965 C C . PRO A 1 248 ? 14.565 6.190 -7.271 1.00 86.00 248 PRO A C 1
ATOM 1967 O O . PRO A 1 248 ? 15.585 6.110 -6.582 1.00 86.00 248 PRO A O 1
ATOM 1970 N N . ALA A 1 249 ? 13.859 7.324 -7.348 1.00 79.25 249 ALA A N 1
ATOM 1971 C CA . ALA A 1 249 ? 14.135 8.509 -6.539 1.00 79.25 249 ALA A CA 1
ATOM 1972 C C . ALA A 1 249 ? 13.788 8.318 -5.048 1.00 79.25 249 ALA A C 1
ATOM 1974 O O . ALA A 1 249 ? 14.330 9.022 -4.190 1.00 79.25 249 ALA A O 1
ATO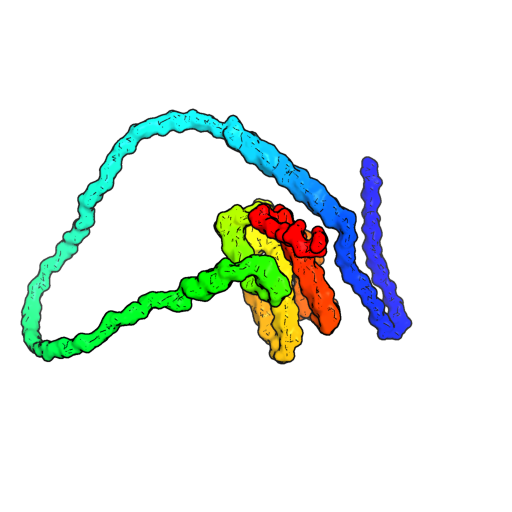M 1975 N N . TYR A 1 250 ? 12.924 7.352 -4.721 1.00 80.19 250 TYR A N 1
ATOM 1976 C CA . TYR A 1 250 ? 12.525 7.028 -3.359 1.00 80.19 250 TYR A CA 1
ATOM 1977 C C . TYR A 1 250 ? 13.667 6.328 -2.614 1.00 80.19 250 TYR A C 1
ATOM 1979 O O . TYR A 1 250 ? 13.845 5.109 -2.644 1.00 80.19 250 TYR A O 1
ATOM 1987 N N . ARG A 1 251 ? 14.476 7.121 -1.907 1.00 63.19 251 ARG A N 1
ATOM 1988 C CA . ARG A 1 251 ? 15.486 6.612 -0.978 1.00 63.19 251 ARG A CA 1
ATOM 1989 C C . ARG A 1 251 ? 14.856 6.394 0.388 1.00 63.19 251 ARG A C 1
ATOM 1991 O O . ARG A 1 251 ? 14.866 7.295 1.221 1.00 63.19 251 ARG A O 1
ATOM 1998 N N . TYR A 1 252 ? 14.404 5.174 0.660 1.00 59.62 252 TYR A N 1
ATOM 1999 C CA . TYR A 1 252 ? 14.102 4.787 2.033 1.00 59.62 252 TYR A CA 1
ATOM 2000 C C . TYR A 1 252 ? 15.392 4.914 2.859 1.00 59.62 252 TYR A C 1
ATOM 2002 O O . TYR A 1 252 ? 16.393 4.240 2.590 1.00 59.62 252 TYR A O 1
ATOM 2010 N N . ILE A 1 253 ? 15.410 5.821 3.839 1.00 48.75 253 ILE A N 1
ATOM 2011 C CA . ILE A 1 253 ? 16.534 5.951 4.769 1.00 48.75 253 ILE A CA 1
ATOM 2012 C C . ILE A 1 253 ? 16.511 4.721 5.698 1.00 48.75 253 ILE A C 1
ATOM 2014 O O . ILE A 1 253 ? 16.141 4.815 6.862 1.00 48.75 253 ILE A O 1
ATOM 2018 N N . ILE A 1 254 ? 16.956 3.549 5.221 1.00 39.84 254 ILE A N 1
ATOM 2019 C CA . ILE A 1 254 ? 17.395 2.439 6.096 1.00 39.84 254 ILE A CA 1
ATOM 2020 C C . ILE A 1 254 ? 18.814 2.728 6.577 1.00 39.84 254 ILE A C 1
ATOM 2022 O O . ILE A 1 254 ? 19.756 1.976 6.331 1.00 39.84 254 ILE A O 1
ATOM 2026 N N . LYS A 1 255 ? 18.999 3.867 7.235 1.00 34.22 255 LYS A N 1
ATOM 2027 C CA . LYS A 1 255 ? 20.221 4.191 7.969 1.00 34.22 255 LYS A CA 1
ATOM 2028 C C . LYS A 1 255 ? 19.822 5.068 9.149 1.00 34.22 255 LYS A C 1
ATOM 2030 O O . LYS A 1 255 ? 19.639 6.255 8.923 1.00 34.22 255 LYS A O 1
ATOM 2035 N N . LEU A 1 256 ? 19.698 4.478 10.352 1.00 32.84 256 LEU A N 1
ATOM 2036 C CA . LEU A 1 256 ? 19.914 5.081 11.699 1.00 32.84 256 LEU A CA 1
ATOM 2037 C C . LEU A 1 256 ? 19.007 4.548 12.842 1.00 32.84 256 LEU A C 1
ATOM 2039 O O . LEU A 1 256 ? 18.614 5.309 13.718 1.00 32.84 256 LEU A O 1
ATOM 2043 N N . ALA A 1 257 ? 18.732 3.239 12.918 1.00 37.66 257 ALA A N 1
ATOM 2044 C CA . ALA A 1 257 ? 18.238 2.623 14.171 1.00 37.66 257 ALA A CA 1
ATOM 2045 C C . ALA A 1 257 ? 19.029 1.376 14.624 1.00 37.66 257 ALA A C 1
ATOM 2047 O O . ALA A 1 257 ? 18.636 0.693 15.564 1.00 37.66 257 ALA A O 1
ATOM 2048 N N . LEU A 1 258 ? 20.165 1.090 13.982 1.00 39.56 258 LEU A N 1
ATOM 2049 C CA . LEU A 1 258 ? 21.111 0.045 14.379 1.00 39.56 258 LEU A CA 1
ATOM 2050 C C . LEU A 1 258 ? 22.502 0.676 14.500 1.00 39.56 258 LEU A C 1
ATOM 2052 O O . LEU A 1 258 ? 23.293 0.622 13.562 1.00 39.56 258 LEU A O 1
ATOM 2056 N N . ASN A 1 259 ? 22.721 1.375 15.613 1.00 35.28 259 ASN A N 1
ATOM 2057 C CA . ASN A 1 259 ? 24.008 1.639 16.266 1.00 35.28 259 ASN A CA 1
ATOM 2058 C C . ASN A 1 259 ? 23.745 2.207 17.661 1.00 35.28 259 ASN A C 1
ATOM 2060 O O . ASN A 1 259 ? 22.914 3.138 17.752 1.00 35.28 259 ASN A O 1
#

Foldseek 3Di:
DDDDDDDDDDDDDDPDPDDDPPDDPPPDVVVVVVVVVVLVVVVVVVVVVVVVVVVPDDDDDDDDDDDDDDDDDDDDDDDDDDDDDDDDDDDDDDDDDDDDDPPPVVVVVLVPDDLCRCLVVLVLVSNVVVVLVCQLVVLWAFAPQVPFDSSGCVQRPVQLQLLSLLLVLLVQCQDPPSLVVSLVSCVPRPCVSVVVCDNNDPVSSVPSSVVSVCCNVVVDPRQDDPSSVVSSVVSSVVNVVSCVSIRVVDDDPPPDPPD

Sequence (259 aa):
MASEPKKQPELVDGPGGDIQVVQDPVWQQEDIEEAFALAEHEQANAEQAHVLAEQHNPVVEQQDDALAKQNNNPVVEQQGDALAEQNNNPVVEQQEQNNNPVVEQQDDDQARLSLETLIGENRWEEALRRLERMVRDGEANNGPVPTAPSHDIYRAHPELVLLLRGEEYLRIKRLPNAAADATCFYHEHIQNLYRSGATGSSFVDTGVLKDIQDWENGSRATPSGHQSEIHMQETRQAVNDYLKLYFPAYRYIIKLALN

Organism: Oryza sativa subsp. japonica (NCBI:txid39947)

Secondary structure (DSSP, 8-state):
-PPPPPPPPPP---SS-----PPP----HHHHHHHHHHHHHHHHHHHHHHHHHHHT---------------------------------------------TTSHHHHHHHTS-HHHHHHTT-HHHHHHHHHHHHHTT-S---S-TTS-TT-HHHH-HHHHHHHHHHHHHHHHTSTT-HHHHHHHIIIIIITTSTTS--S-HHHHHTHHHHHHHHHHTSSPPP-THHHHHHHHHHHHHHHHHHHHH-TT------SS--

Radius of gyration: 28.92 Å; chains: 1; bounding box: 48×99×60 Å